Protein AF-0000000077140289 (afdb_homodimer)

Nearest PDB structures (foldseek):
  6hxv-assembly1_B  TM=3.342E-01  e=2.889E+00  Danio rerio
  1b7e-assembly1_A-2  TM=3.407E-01  e=5.885E+00  Escherichia coli
  1b7e-assembly1_A-2  TM=3.305E-01  e=5.982E+00  Escherichia coli
  6xux-assembly1_A  TM=2.323E-01  e=5.080E+00  Escherichia coli K-12

Foldseek 3Di:
DVVVVVVVVVVVVVVVDDVVVPPPPPPLPPPDALVVQDDDFDWDWDWDDDPPGTQIWIWGDDPFWIKTDSPPPAFIWIWTWAAPDSFKIKTATQDGRHPVCPVVDDHRDIWMKGWRDDDDPDTDIDTDCPDDDDDDDDDDDDDDPDPPD/DVVVVVVVVVVVVVVVPDPPPPPPPPPLPPPDALVVQDDDFDWDWDWDDDPPGTQIWIWGDDPFWIKTHSPPPQFIWIWTWAAPDSFKIKTATQDGRHPVCVVVDDHRDIWMKGWRDDDDPDTDIDTDCPDDDDDDDDDDDDDDPPPPD

Structure (mmCIF, N/CA/C/O backbone):
data_AF-0000000077140289-model_v1
#
loop_
_entity.id
_entity.type
_entity.pdbx_description
1 polymer 'Uncharacterized protein'
#
loop_
_atom_site.group_PDB
_atom_site.id
_atom_site.type_symbol
_atom_site.label_atom_id
_atom_site.label_alt_id
_atom_site.label_comp_id
_atom_site.label_asym_id
_atom_site.label_entity_id
_atom_site.label_seq_id
_atom_site.pdbx_PDB_ins_code
_atom_site.Cartn_x
_atom_site.Cartn_y
_atom_site.Cartn_z
_atom_site.occupancy
_atom_site.B_iso_or_equiv
_atom_site.auth_seq_id
_atom_site.auth_comp_id
_atom_site.auth_asym_id
_atom_site.auth_atom_id
_atom_site.pdbx_PDB_model_num
ATOM 1 N N . MET A 1 1 ? -11.828 20.25 -72.875 1 37.12 1 MET A N 1
ATOM 2 C CA . MET A 1 1 ? -11.164 19.062 -72.375 1 37.12 1 MET A CA 1
ATOM 3 C C . MET A 1 1 ? -10.156 19.438 -71.25 1 37.12 1 MET A C 1
ATOM 5 O O . MET A 1 1 ? -9.734 18.578 -70.5 1 37.12 1 MET A O 1
ATOM 9 N N . MET A 1 2 ? -9.617 20.797 -71.375 1 46.53 2 MET A N 1
ATOM 10 C CA . MET A 1 2 ? -8.562 21.219 -70.438 1 46.53 2 MET A CA 1
ATOM 11 C C . MET A 1 2 ? -9.141 21.531 -69.062 1 46.53 2 MET A C 1
ATOM 13 O O . MET A 1 2 ? -8.43 21.453 -68.062 1 46.53 2 MET A O 1
ATOM 17 N N . VAL A 1 3 ? -10.375 22.125 -69.062 1 49.09 3 VAL A N 1
ATOM 18 C CA . VAL A 1 3 ? -10.977 22.531 -67.812 1 49.09 3 VAL A CA 1
ATOM 19 C C . VAL A 1 3 ? -11.289 21.297 -67 1 49.09 3 VAL A C 1
ATOM 21 O O . VAL A 1 3 ? -11.242 21.359 -65.75 1 49.09 3 VAL A O 1
ATOM 24 N N . ILE A 1 4 ? -11.625 20.141 -67.562 1 49.12 4 ILE A N 1
ATOM 25 C CA . ILE A 1 4 ? -12 18.938 -66.875 1 49.12 4 ILE A CA 1
ATOM 26 C C . ILE A 1 4 ? -10.758 18.312 -66.188 1 49.12 4 ILE A C 1
ATOM 28 O O . ILE A 1 4 ? -10.852 17.688 -65.188 1 49.12 4 ILE A O 1
ATOM 32 N N . LYS A 1 5 ? -9.469 18.5 -66.75 1 45.28 5 LYS A N 1
ATOM 33 C CA . LYS A 1 5 ? -8.297 17.875 -66.188 1 45.28 5 LYS A CA 1
ATOM 34 C C . LYS A 1 5 ? -7.914 18.547 -64.875 1 45.28 5 LYS A C 1
ATOM 36 O O . LYS A 1 5 ? -7.301 17.938 -64 1 45.28 5 LYS A O 1
ATOM 41 N N . LYS A 1 6 ? -8.141 19.922 -64.812 1 45.62 6 LYS A N 1
ATOM 42 C CA . LYS A 1 6 ? -7.738 20.547 -63.531 1 45.62 6 LYS A CA 1
ATOM 43 C C . LYS A 1 6 ? -8.664 20.141 -62.406 1 45.62 6 LYS A C 1
ATOM 45 O O . LYS A 1 6 ? -8.297 20.266 -61.219 1 45.62 6 LYS A O 1
ATOM 50 N N . PHE A 1 7 ? -9.977 19.875 -62.812 1 44.97 7 PHE A N 1
ATOM 51 C CA . PHE A 1 7 ? -10.852 19.516 -61.688 1 44.97 7 PHE A CA 1
ATOM 52 C C . PHE A 1 7 ? -10.531 18.109 -61.188 1 44.97 7 PHE A C 1
ATOM 54 O O . PHE A 1 7 ? -10.727 17.797 -60.031 1 44.97 7 PHE A O 1
ATOM 61 N N . LEU A 1 8 ? -9.852 17.25 -62.094 1 44 8 LEU A N 1
ATOM 62 C CA . LEU A 1 8 ? -9.508 15.906 -61.625 1 44 8 LEU A CA 1
ATOM 63 C C . LEU A 1 8 ? -8.352 15.953 -60.625 1 44 8 LEU A C 1
ATOM 65 O O . LEU A 1 8 ? -8.305 15.164 -59.688 1 44 8 LEU A O 1
ATOM 69 N N . ILE A 1 9 ? -7.414 16.938 -60.844 1 44.03 9 ILE A N 1
ATOM 70 C CA . ILE A 1 9 ? -6.27 16.891 -59.969 1 44.03 9 ILE A CA 1
ATOM 71 C C . ILE A 1 9 ? -6.688 17.375 -58.562 1 44.03 9 ILE A C 1
ATOM 73 O O . ILE A 1 9 ? -6.199 16.875 -57.562 1 44.03 9 ILE A O 1
ATOM 77 N N . LEU A 1 10 ? -7.672 18.375 -58.5 1 43.56 10 LEU A N 1
ATOM 78 C CA . LEU A 1 10 ? -8.016 18.844 -57.188 1 43.56 10 LEU A CA 1
ATOM 79 C C . LEU A 1 10 ? -8.758 17.766 -56.375 1 43.56 10 LEU A C 1
ATOM 81 O O . LEU A 1 10 ? -8.539 17.625 -55.188 1 43.56 10 LEU A O 1
ATOM 85 N N . CYS A 1 11 ? -9.602 16.984 -57.062 1 42 11 CYS A N 1
ATOM 86 C CA . CYS A 1 11 ? -10.312 15.969 -56.312 1 42 11 CYS A CA 1
ATOM 87 C C . CYS A 1 11 ? -9.352 14.867 -55.844 1 42 11 CYS A C 1
ATOM 89 O O . CYS A 1 11 ? -9.641 14.133 -54.906 1 42 11 CYS A O 1
ATOM 91 N N . LEU A 1 12 ? -8.297 14.695 -56.656 1 41.94 12 LEU A N 1
ATOM 92 C CA . LEU A 1 12 ? -7.426 13.609 -56.219 1 41.94 12 LEU A CA 1
ATOM 93 C C . LEU A 1 12 ? -6.711 13.984 -54.906 1 41.94 12 LEU A C 1
ATOM 95 O O . LEU A 1 12 ? -6.316 13.109 -54.156 1 41.94 12 LEU A O 1
ATOM 99 N N . ILE A 1 13 ? -6.359 15.312 -54.781 1 38.59 13 ILE A N 1
ATOM 100 C CA . ILE A 1 13 ? -5.598 15.594 -53.562 1 38.59 13 ILE A CA 1
ATOM 101 C C . ILE A 1 13 ? -6.484 15.383 -52.344 1 38.59 13 ILE A C 1
ATOM 103 O O . ILE A 1 13 ? -5.988 15.047 -51.25 1 38.59 13 ILE A O 1
ATOM 107 N N . LEU A 1 14 ? -7.781 15.758 -52.469 1 36.94 14 LEU A N 1
ATOM 108 C CA . LEU A 1 14 ? -8.523 15.656 -51.219 1 36.94 14 LEU A CA 1
ATOM 109 C C . LEU A 1 14 ? -8.617 14.211 -50.75 1 36.94 14 LEU A C 1
ATOM 111 O O . LEU A 1 14 ? -8.969 13.945 -49.594 1 36.94 14 LEU A O 1
ATOM 115 N N . ALA A 1 15 ? -8.703 13.297 -51.719 1 35.12 15 ALA A N 1
ATOM 116 C CA . ALA A 1 15 ? -8.93 11.938 -51.219 1 35.12 15 ALA A CA 1
ATOM 117 C C . ALA A 1 15 ? -7.723 11.43 -50.438 1 35.12 15 ALA A C 1
ATOM 119 O O . ALA A 1 15 ? -7.812 10.414 -49.75 1 35.12 15 ALA A O 1
ATOM 120 N N . PHE A 1 16 ? -6.559 11.953 -50.812 1 37.5 16 PHE A N 1
ATOM 121 C CA . PHE A 1 16 ? -5.547 11.18 -50.094 1 37.5 16 PHE A CA 1
ATOM 122 C C . PHE A 1 16 ? -5.535 11.523 -48.625 1 37.5 16 PHE A C 1
ATOM 124 O O . PHE A 1 16 ? -4.645 11.102 -47.875 1 37.5 16 PHE A O 1
ATOM 131 N N . GLY A 1 17 ? -6.293 12.68 -48.312 1 26.7 17 GLY A N 1
ATOM 132 C CA . GLY A 1 17 ? -5.902 13.047 -46.969 1 26.7 17 GLY A CA 1
ATOM 133 C C . GLY A 1 17 ? -5.91 11.875 -46 1 26.7 17 GLY A C 1
ATOM 134 O O . GLY A 1 17 ? -4.855 11.367 -45.625 1 26.7 17 GLY A O 1
ATOM 135 N N . ILE A 1 18 ? -6.57 12.141 -44.75 1 27.45 18 ILE A N 1
ATOM 136 C CA . ILE A 1 18 ? -6.285 11.875 -43.344 1 27.45 18 ILE A CA 1
ATOM 137 C C . ILE A 1 18 ? -6.668 10.43 -43 1 27.45 18 ILE A C 1
ATOM 139 O O . ILE A 1 18 ? -7.84 10.133 -42.781 1 27.45 18 ILE A O 1
ATOM 143 N N . ALA A 1 19 ? -6.52 9.508 -43.844 1 26.97 19 ALA A N 1
ATOM 144 C CA . ALA A 1 19 ? -6.711 8.227 -43.156 1 26.97 19 ALA A CA 1
ATOM 145 C C . ALA A 1 19 ? -5.781 8.109 -41.969 1 26.97 19 ALA A C 1
ATOM 147 O O . ALA A 1 19 ? -4.617 7.715 -42.094 1 26.97 19 ALA A O 1
ATOM 148 N N . PHE A 1 20 ? -5.395 9.227 -41.281 1 28.31 20 PHE A N 1
ATOM 149 C CA . PHE A 1 20 ? -4.77 8.82 -40.031 1 28.31 20 PHE A CA 1
ATOM 150 C C . PHE A 1 20 ? -5.594 7.738 -39.344 1 28.31 20 PHE A C 1
ATOM 152 O O . PHE A 1 20 ? -6.766 7.953 -39 1 28.31 20 PHE A O 1
ATOM 159 N N . GLU A 1 21 ? -5.387 6.484 -39.719 1 24.75 21 GLU A N 1
ATOM 160 C CA . GLU A 1 21 ? -5.797 5.355 -38.875 1 24.75 21 GLU A CA 1
ATOM 161 C C . GLU A 1 21 ? -5.594 5.664 -37.406 1 24.75 21 GLU A C 1
ATOM 163 O O . GLU A 1 21 ? -4.484 5.984 -36.969 1 24.75 21 GLU A O 1
ATOM 168 N N . ILE A 1 22 ? -6.539 6.324 -36.781 1 25.73 22 ILE A N 1
ATOM 169 C CA . ILE A 1 22 ? -6.672 6.191 -35.344 1 25.73 22 ILE A CA 1
ATOM 170 C C . ILE A 1 22 ? -6.301 4.773 -34.906 1 25.73 22 ILE A C 1
ATOM 172 O O . ILE A 1 22 ? -6.965 3.809 -35.312 1 25.73 22 ILE A O 1
ATOM 176 N N . HIS A 1 23 ? -4.977 4.461 -34.969 1 24.52 23 HIS A N 1
ATOM 177 C CA . HIS A 1 23 ? -4.625 3.287 -34.188 1 24.52 23 HIS A CA 1
ATOM 178 C C . HIS A 1 23 ? -5.527 3.15 -32.938 1 24.52 23 HIS A C 1
ATOM 180 O O . HIS A 1 23 ? -5.809 4.137 -32.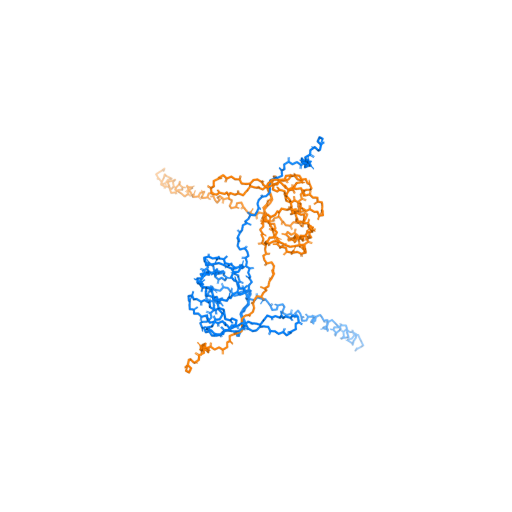281 1 24.52 23 HIS A O 1
ATOM 186 N N . SER A 1 24 ? -6.406 2.18 -32.969 1 22.97 24 SER A N 1
ATOM 187 C CA . SER A 1 24 ? -7.258 1.649 -31.891 1 22.97 24 SER A CA 1
ATOM 188 C C . SER A 1 24 ? -6.555 1.715 -30.547 1 22.97 24 SER A C 1
ATOM 190 O O . SER A 1 24 ? -5.461 1.169 -30.375 1 22.97 24 SER A O 1
ATOM 192 N N . ALA A 1 25 ? -6.504 2.824 -29.844 1 25.22 25 ALA A N 1
ATOM 193 C CA . ALA A 1 25 ? -6.395 2.68 -28.391 1 25.22 25 ALA A CA 1
ATOM 194 C C . ALA A 1 25 ? -7.051 1.387 -27.922 1 25.22 25 ALA A C 1
ATOM 196 O O . ALA A 1 25 ? -8.281 1.267 -27.938 1 25.22 25 ALA A O 1
ATOM 197 N N . ARG A 1 26 ? -6.535 0.26 -28.297 1 27.69 26 ARG A N 1
ATOM 198 C CA . ARG A 1 26 ? -6.988 -0.933 -27.594 1 27.69 26 ARG A CA 1
ATOM 199 C C . ARG A 1 26 ? -7.41 -0.599 -26.156 1 27.69 26 ARG A C 1
ATOM 201 O O . ARG A 1 26 ? -6.609 -0.087 -25.375 1 27.69 26 ARG A O 1
ATOM 208 N N . LEU A 1 27 ? -8.617 -0.225 -25.922 1 27.45 27 LEU A N 1
ATOM 209 C CA . LEU A 1 27 ? -9.359 -0.169 -24.672 1 27.45 27 LEU A CA 1
ATOM 210 C C . LEU A 1 27 ? -8.875 -1.242 -23.703 1 27.45 27 LEU A C 1
ATOM 212 O O . LEU A 1 27 ? -8.852 -2.428 -24.031 1 27.45 27 LEU A O 1
ATOM 216 N N . PHE A 1 28 ? -7.883 -0.91 -22.984 1 29.86 28 PHE A N 1
ATOM 217 C CA . PHE A 1 28 ? -7.73 -1.765 -21.812 1 29.86 28 PHE A CA 1
ATOM 218 C C . PHE A 1 28 ? -9.086 -2.283 -21.328 1 29.86 28 PHE A C 1
ATOM 220 O O . PHE A 1 28 ? -9.938 -1.504 -20.922 1 29.86 28 PHE A O 1
ATOM 227 N N . THR A 1 29 ? -9.664 -3.127 -22.078 1 31.42 29 THR A N 1
ATOM 228 C CA . THR A 1 29 ? -10.844 -3.812 -21.562 1 31.42 29 THR A CA 1
ATOM 229 C C . THR A 1 29 ? -10.695 -4.137 -20.078 1 31.42 29 THR A C 1
ATOM 231 O O . THR A 1 29 ? -9.836 -4.934 -19.703 1 31.42 29 THR A O 1
ATOM 234 N N . PHE A 1 30 ? -10.852 -3.195 -19.266 1 38.84 30 PHE A N 1
ATOM 235 C CA . PHE A 1 30 ? -11.031 -3.602 -17.875 1 38.84 30 PHE A CA 1
ATOM 236 C C . PHE A 1 30 ? -12.023 -4.758 -17.781 1 38.84 30 PHE A C 1
ATOM 238 O O . PHE A 1 30 ? -13.102 -4.707 -18.359 1 38.84 30 PHE A O 1
ATOM 245 N N . PRO A 1 31 ? -11.555 -5.961 -17.578 1 41.72 31 PRO A N 1
ATOM 246 C CA . PRO A 1 31 ? -12.523 -7.055 -17.469 1 41.72 31 PRO A CA 1
ATOM 247 C C . PRO A 1 31 ? -13.773 -6.66 -16.688 1 41.72 31 PRO A C 1
ATOM 249 O O . PRO A 1 31 ? -13.672 -5.984 -15.656 1 41.72 31 PRO A O 1
ATOM 252 N N . SER A 1 32 ? -14.828 -6.457 -17.266 1 42.47 32 SER A N 1
ATOM 253 C CA . SER A 1 32 ? -16.156 -6.117 -16.75 1 42.47 32 SER A CA 1
ATOM 254 C C . SER A 1 32 ? -16.578 -7.074 -15.641 1 42.47 32 SER A C 1
ATOM 256 O O . SER A 1 32 ? -17.172 -6.656 -14.648 1 42.47 32 SER A O 1
ATOM 258 N N . THR A 1 33 ? -16.875 -8.461 -15.961 1 48.44 33 THR A N 1
ATOM 259 C CA . THR A 1 33 ? -17.594 -9.289 -15.008 1 48.44 33 THR A CA 1
ATOM 260 C C . THR A 1 33 ? -16.656 -9.898 -13.977 1 48.44 33 THR A C 1
ATOM 262 O O . THR A 1 33 ? -15.492 -10.18 -14.289 1 48.44 33 THR A O 1
ATOM 265 N N . THR A 1 34 ? -17 -9.93 -12.641 1 54.5 34 THR A N 1
ATOM 266 C CA . THR A 1 34 ? -16.297 -10.445 -11.461 1 54.5 34 THR A CA 1
ATOM 267 C C . THR A 1 34 ? -15.547 -11.727 -11.805 1 54.5 34 THR A C 1
ATOM 269 O O . THR A 1 34 ? -14.422 -11.938 -11.328 1 54.5 34 THR A O 1
ATOM 272 N N . SER A 1 35 ? -16.125 -12.602 -12.688 1 59.94 35 SER A N 1
ATOM 273 C CA . SER A 1 35 ? -15.555 -13.93 -12.922 1 59.94 35 SER A CA 1
ATOM 274 C C . SER A 1 35 ? -14.344 -13.859 -13.844 1 59.94 35 SER A C 1
ATOM 276 O O . SER A 1 35 ? -13.445 -14.688 -13.766 1 59.94 35 SER A O 1
ATOM 278 N N . GLU A 1 36 ? -14.273 -12.68 -14.539 1 77.94 36 GLU A N 1
ATOM 279 C CA . GLU A 1 36 ? -13.227 -12.609 -15.547 1 77.94 36 GLU A CA 1
ATOM 280 C C . GLU A 1 36 ? -11.906 -12.148 -14.938 1 77.94 36 GLU A C 1
ATOM 282 O O . GLU A 1 36 ? -10.844 -12.336 -15.531 1 77.94 36 GLU A O 1
ATOM 287 N N . CYS A 1 37 ? -12.008 -11.891 -13.68 1 86 37 CYS A N 1
ATOM 288 C CA . CYS A 1 37 ? -10.797 -11.352 -13.078 1 86 37 CYS A CA 1
ATOM 289 C C . CYS A 1 37 ? -10.172 -12.352 -12.109 1 86 37 CYS A C 1
ATOM 291 O O . CYS A 1 37 ? -9.094 -12.109 -11.57 1 86 37 CYS A O 1
ATOM 293 N N . ARG A 1 38 ? -10.82 -13.484 -11.977 1 87.5 38 ARG A N 1
ATOM 294 C CA . ARG A 1 38 ? -10.344 -14.398 -10.945 1 87.5 38 ARG A CA 1
ATOM 295 C C . ARG A 1 38 ? -9.211 -15.273 -11.461 1 87.5 38 ARG A C 1
ATOM 297 O O . ARG A 1 38 ? -9.156 -15.586 -12.656 1 87.5 38 ARG A O 1
ATOM 304 N N . PHE A 1 39 ? -8.453 -15.609 -10.547 1 90.88 39 PHE A N 1
ATOM 305 C CA . PHE A 1 39 ? -7.371 -16.531 -10.891 1 90.88 39 PHE A CA 1
ATOM 306 C C . PHE A 1 39 ? -7.93 -17.906 -11.258 1 90.88 39 PHE A C 1
ATOM 308 O O . PHE A 1 39 ? -8.875 -18.391 -10.625 1 90.88 39 PHE A O 1
ATOM 315 N N . LYS A 1 40 ? -7.34 -18.516 -12.227 1 92.12 40 LYS A N 1
ATOM 316 C CA . LYS A 1 40 ? -7.527 -19.953 -12.422 1 92.12 40 LYS A CA 1
ATOM 317 C C . LYS A 1 40 ? -6.703 -20.75 -11.422 1 92.12 40 LYS A C 1
ATOM 319 O O . LYS A 1 40 ? -5.535 -20.438 -11.18 1 92.12 40 LYS A O 1
ATOM 324 N N . PRO A 1 41 ? -7.422 -21.766 -10.828 1 96 41 PRO A N 1
ATOM 325 C CA . PRO A 1 41 ? -6.59 -22.609 -9.969 1 96 41 PRO A CA 1
ATOM 326 C C . PRO A 1 41 ? -5.434 -23.266 -10.727 1 96 41 PRO A C 1
ATOM 328 O O . PRO A 1 41 ? -5.602 -23.672 -11.875 1 96 41 PRO A O 1
ATOM 331 N N . GLY A 1 42 ? -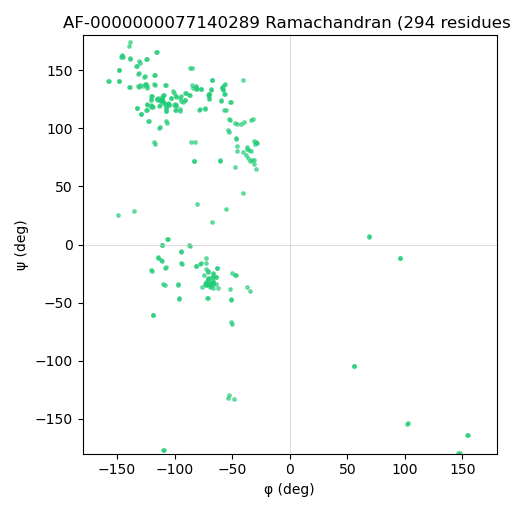4.258 -23.219 -10.125 1 97.12 42 GLY A N 1
ATOM 332 C CA . GLY A 1 42 ? -3.109 -23.859 -10.758 1 97.12 42 GLY A CA 1
ATOM 333 C C . GLY A 1 42 ? -1.785 -23.25 -10.32 1 97.12 42 GLY A C 1
ATOM 334 O O . GLY A 1 42 ? -1.677 -22.703 -9.219 1 97.12 42 GLY A O 1
ATOM 335 N N . TYR A 1 43 ? -0.789 -23.594 -11.148 1 98 43 TYR A N 1
ATOM 336 C CA . TYR A 1 43 ? 0.6 -23.188 -10.938 1 98 43 TYR A CA 1
ATOM 337 C C . TYR A 1 43 ? 0.928 -21.922 -11.711 1 98 43 TYR A C 1
ATOM 339 O O . TYR A 1 43 ? 0.619 -21.812 -12.898 1 98 43 TYR A O 1
ATOM 347 N N . TYR A 1 44 ? 1.469 -20.922 -11.016 1 97.31 44 TYR A N 1
ATOM 348 C CA . TYR A 1 44 ? 1.928 -19.672 -11.602 1 97.31 44 TYR A CA 1
ATOM 349 C C . TYR A 1 44 ? 3.385 -19.406 -11.242 1 97.31 44 TYR A C 1
ATOM 351 O O . TYR A 1 44 ? 3.904 -19.969 -10.273 1 97.31 44 TYR A O 1
ATOM 359 N N . ILE A 1 45 ? 4.004 -18.562 -12.031 1 96.12 45 ILE A N 1
ATOM 360 C CA . ILE A 1 45 ? 5.332 -18.062 -11.688 1 96.12 45 ILE A CA 1
ATOM 361 C C . ILE A 1 45 ? 5.32 -16.531 -11.68 1 96.12 45 ILE A C 1
ATOM 363 O O . ILE A 1 45 ? 4.703 -15.906 -12.539 1 96.12 45 ILE A O 1
ATOM 367 N N . GLU A 1 46 ? 5.965 -15.961 -10.711 1 93.38 46 GLU A N 1
ATOM 368 C CA . GLU A 1 46 ? 6.289 -14.539 -10.633 1 93.38 46 GLU A CA 1
ATOM 369 C C . GLU A 1 46 ? 7.789 -14.305 -10.805 1 93.38 46 GLU A C 1
ATOM 371 O O . GLU A 1 46 ? 8.602 -14.922 -10.117 1 93.38 46 GLU A O 1
ATOM 376 N N . SER A 1 47 ? 8.039 -13.445 -11.68 1 86.5 47 SER A N 1
ATOM 377 C CA . SER A 1 47 ? 9.438 -13.07 -11.859 1 86.5 47 SER A CA 1
ATOM 378 C C . SER A 1 47 ? 9.719 -11.695 -11.258 1 86.5 47 SER A C 1
ATOM 380 O O . SER A 1 47 ? 9.109 -10.703 -11.656 1 86.5 47 SER A O 1
ATOM 382 N N . ILE A 1 48 ? 10.609 -11.648 -10.328 1 78.69 48 ILE A N 1
ATOM 383 C CA . ILE A 1 48 ? 11 -10.406 -9.68 1 78.69 48 ILE A CA 1
ATOM 384 C C . ILE A 1 48 ? 12.398 -10 -10.141 1 78.69 48 ILE A C 1
ATOM 386 O O . ILE A 1 48 ? 13.367 -10.734 -9.922 1 78.69 48 ILE A O 1
ATOM 390 N N . PRO A 1 49 ? 12.414 -8.914 -10.742 1 74.56 49 PRO A N 1
ATOM 391 C CA . PRO A 1 49 ? 13.742 -8.477 -11.18 1 74.56 49 PRO A CA 1
ATOM 392 C C . PRO A 1 49 ? 14.656 -8.109 -10.016 1 74.56 49 PRO A C 1
ATOM 394 O O . PRO A 1 49 ? 14.211 -7.48 -9.047 1 74.56 49 PRO A O 1
ATOM 397 N N . LEU A 1 50 ? 15.852 -8.57 -10.031 1 64.75 50 LEU A N 1
ATOM 398 C CA . LEU A 1 50 ? 16.906 -8.219 -9.078 1 64.75 50 LEU A CA 1
ATOM 399 C C . LEU A 1 50 ? 18.047 -7.516 -9.789 1 64.75 50 LEU A C 1
ATOM 401 O O . LEU A 1 50 ? 18.094 -7.449 -11.016 1 64.75 50 LEU A O 1
ATOM 405 N N . GLU A 1 51 ? 18.906 -6.891 -8.992 1 69.88 51 GLU A N 1
ATOM 406 C CA . GLU A 1 51 ? 20.078 -6.227 -9.562 1 69.88 51 GLU A CA 1
ATOM 407 C C . GLU A 1 51 ? 20.844 -7.16 -10.5 1 69.88 51 GLU A C 1
ATOM 409 O O . GLU A 1 51 ? 21.234 -6.762 -11.594 1 69.88 51 GLU A O 1
ATOM 414 N N . SER A 1 52 ? 21.016 -8.312 -9.93 1 79.25 52 SER A N 1
ATOM 415 C CA . SER A 1 52 ? 21.703 -9.32 -10.734 1 79.25 52 SER A CA 1
ATOM 416 C C . SER A 1 52 ? 20.797 -10.516 -11.016 1 79.25 52 SER A C 1
ATOM 418 O O . SER A 1 52 ? 20.734 -11.445 -10.211 1 79.25 52 SER A O 1
ATOM 420 N N . GLY A 1 53 ? 19.984 -10.461 -12.062 1 81.62 53 GLY A N 1
ATOM 421 C CA . GLY A 1 53 ? 19.156 -11.586 -12.445 1 81.62 53 GLY A CA 1
ATOM 422 C C . GLY A 1 53 ? 17.703 -11.422 -12.047 1 81.62 53 GLY A C 1
ATOM 423 O O . GLY A 1 53 ? 17.172 -10.305 -12.062 1 81.62 53 GLY A O 1
ATOM 424 N N . GLU A 1 54 ? 17.109 -12.664 -11.875 1 80.81 54 GLU A N 1
ATOM 425 C CA . GLU A 1 54 ? 15.688 -12.664 -11.531 1 80.81 54 GLU A CA 1
ATOM 426 C C . GLU A 1 54 ? 15.367 -13.719 -10.477 1 80.81 54 GLU A C 1
ATOM 428 O O . GLU A 1 54 ? 16.016 -14.773 -10.43 1 80.81 54 GLU A O 1
ATOM 433 N N . LEU A 1 55 ? 14.602 -13.297 -9.555 1 81.69 55 LEU A N 1
ATOM 434 C CA . LEU A 1 55 ? 14.039 -14.234 -8.586 1 81.69 55 LEU A CA 1
ATOM 435 C C . LEU A 1 55 ? 12.688 -14.766 -9.055 1 81.69 55 LEU A C 1
ATOM 437 O O 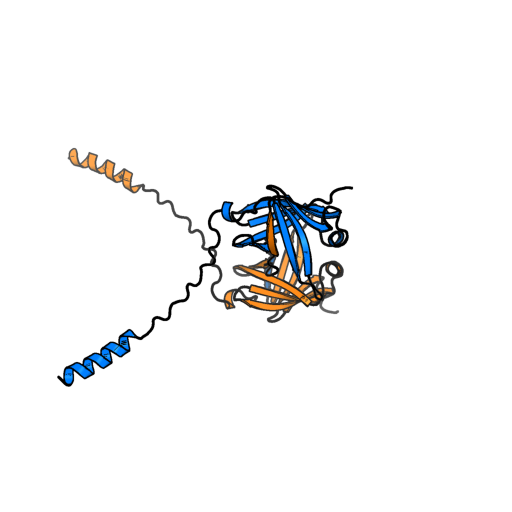. LEU A 1 55 ? 11.812 -13.984 -9.43 1 81.69 55 LEU A O 1
ATOM 441 N N . THR A 1 56 ? 12.656 -16.141 -9.102 1 89.44 56 THR A N 1
ATOM 442 C CA . THR A 1 56 ? 11.391 -16.766 -9.484 1 89.44 56 THR A CA 1
ATOM 443 C C . THR A 1 56 ? 10.633 -17.25 -8.258 1 89.44 56 THR A C 1
ATOM 445 O O . THR A 1 56 ? 11.156 -18.016 -7.453 1 89.44 56 THR A O 1
ATOM 448 N N . ILE A 1 57 ? 9.469 -16.75 -8.078 1 93.38 57 ILE A N 1
ATOM 449 C CA . ILE A 1 57 ? 8.547 -17.219 -7.055 1 93.38 57 ILE A CA 1
ATOM 450 C C . ILE A 1 57 ? 7.531 -18.172 -7.676 1 93.38 57 ILE A C 1
ATOM 452 O O . ILE A 1 57 ? 6.914 -17.859 -8.695 1 93.38 57 ILE A O 1
ATOM 456 N N . HIS A 1 58 ? 7.383 -19.359 -7.113 1 95 58 HIS A N 1
ATOM 457 C CA . HIS A 1 58 ? 6.379 -20.344 -7.531 1 95 58 HIS A CA 1
ATOM 458 C C . HIS A 1 58 ? 5.082 -20.156 -6.75 1 95 58 HIS A C 1
ATOM 460 O O . HIS A 1 58 ? 5.094 -20.125 -5.52 1 95 58 HIS A O 1
ATOM 466 N N . VAL A 1 59 ? 4 -20.094 -7.461 1 96.81 59 VAL A N 1
ATOM 467 C CA . VAL A 1 59 ? 2.746 -19.766 -6.789 1 96.81 59 VAL A CA 1
ATOM 468 C C . VAL A 1 59 ? 1.72 -20.875 -7.07 1 96.81 59 VAL A C 1
ATOM 470 O O . VAL A 1 59 ? 1.454 -21.203 -8.227 1 96.81 59 VAL A O 1
ATOM 473 N N . ASP A 1 60 ? 1.255 -21.484 -6.027 1 97.81 60 ASP A N 1
ATOM 474 C CA . ASP A 1 60 ? 0.129 -22.406 -6.09 1 97.81 60 ASP A CA 1
ATOM 475 C C . ASP A 1 60 ? -1.184 -21.703 -5.758 1 97.81 60 ASP A C 1
ATOM 477 O O . ASP A 1 60 ? -1.357 -21.203 -4.645 1 97.81 60 ASP A O 1
ATOM 481 N N . ILE A 1 61 ? -2.076 -21.641 -6.688 1 97.56 61 ILE A N 1
ATOM 482 C CA . ILE A 1 61 ? -3.354 -20.969 -6.449 1 97.56 61 ILE A CA 1
ATOM 483 C C . ILE A 1 61 ? -4.484 -22 -6.523 1 97.56 61 ILE A C 1
ATOM 485 O O . ILE A 1 61 ? -4.602 -22.734 -7.504 1 97.56 61 ILE A O 1
ATOM 489 N N . THR A 1 62 ? -5.215 -22.016 -5.484 1 96.31 62 THR A N 1
ATOM 490 C CA . THR A 1 62 ? -6.508 -22.703 -5.461 1 96.31 62 THR A CA 1
ATOM 491 C C . THR A 1 62 ? -7.648 -21.688 -5.402 1 96.31 62 THR A C 1
ATOM 493 O O . THR A 1 62 ? -7.422 -20.484 -5.5 1 96.31 62 THR A O 1
ATOM 496 N N . ASN A 1 63 ? -8.898 -22.25 -5.301 1 91.94 63 ASN A N 1
ATOM 497 C CA . ASN A 1 63 ? -10.047 -21.344 -5.207 1 91.94 63 ASN A CA 1
ATOM 498 C C . ASN A 1 63 ? -9.992 -20.5 -3.939 1 91.94 63 ASN A C 1
ATOM 500 O O . ASN A 1 63 ? -10.539 -19.406 -3.902 1 91.94 63 ASN A O 1
ATOM 504 N N . GLU A 1 64 ? -9.211 -21 -2.965 1 95.56 64 GLU A N 1
ATOM 505 C CA . GLU A 1 64 ? -9.289 -20.344 -1.661 1 95.56 64 GLU A CA 1
ATOM 506 C C . GLU A 1 64 ? -7.934 -19.781 -1.241 1 95.56 64 GLU A C 1
ATOM 508 O O . GLU A 1 64 ? -7.855 -18.891 -0.407 1 95.56 64 GLU A O 1
ATOM 513 N N . PHE A 1 65 ? -6.895 -20.359 -1.826 1 97.12 65 PHE A N 1
ATOM 514 C CA . PHE A 1 65 ? -5.582 -20.016 -1.279 1 97.12 65 PHE A CA 1
ATOM 515 C C . PHE A 1 65 ? -4.617 -19.625 -2.389 1 97.12 65 PHE A C 1
ATOM 517 O O . PHE A 1 65 ? -4.734 -20.109 -3.52 1 97.12 65 PHE A O 1
ATOM 524 N N . ALA A 1 66 ? -3.775 -18.781 -2.088 1 97.81 66 ALA A N 1
ATOM 525 C CA . ALA A 1 66 ? -2.559 -18.5 -2.846 1 97.81 66 ALA A CA 1
ATOM 526 C C . ALA A 1 66 ? -1.314 -18.734 -1.995 1 97.81 66 ALA A C 1
ATOM 528 O O . ALA A 1 66 ? -1.141 -18.109 -0.949 1 97.81 66 ALA A O 1
ATOM 529 N N . THR A 1 67 ? -0.467 -19.656 -2.395 1 96.81 67 THR A N 1
ATOM 530 C CA . THR A 1 67 ? 0.776 -19.938 -1.685 1 96.81 67 THR A CA 1
ATOM 531 C C . THR A 1 67 ? 1.983 -19.547 -2.537 1 96.81 67 THR A C 1
ATOM 533 O O . THR A 1 67 ? 2.148 -20.062 -3.65 1 96.81 67 THR A O 1
ATOM 536 N N . PHE A 1 68 ? 2.793 -18.641 -2.033 1 94.56 68 PHE A N 1
ATOM 537 C CA . PHE A 1 68 ? 3.982 -18.141 -2.713 1 94.56 68 PHE A CA 1
ATOM 538 C C . PHE A 1 68 ? 5.234 -18.828 -2.188 1 94.56 68 PHE A C 1
ATOM 540 O O . PHE A 1 68 ? 5.586 -18.672 -1.016 1 94.56 68 PHE A O 1
ATOM 547 N N . HIS A 1 69 ? 5.914 -19.578 -3.033 1 92.81 69 HIS A N 1
ATOM 548 C CA . HIS A 1 69 ? 7.102 -20.344 -2.672 1 92.81 69 HIS A CA 1
ATOM 549 C C . HIS A 1 69 ? 8.359 -19.719 -3.258 1 92.81 69 HIS A C 1
ATOM 551 O O . HIS A 1 69 ? 8.508 -19.625 -4.48 1 92.81 69 HIS A O 1
ATOM 557 N N . ARG A 1 70 ? 9.172 -19.266 -2.412 1 90.06 70 ARG A N 1
ATOM 558 C CA . ARG A 1 70 ? 10.523 -18.938 -2.869 1 90.06 70 ARG A CA 1
ATOM 559 C C . ARG A 1 70 ? 11.32 -20.188 -3.184 1 90.06 70 ARG A C 1
ATOM 561 O O . ARG A 1 70 ? 12.023 -20.25 -4.191 1 90.06 70 ARG A O 1
ATOM 568 N N . ILE A 1 71 ? 11.219 -21.172 -2.219 1 88.56 71 ILE A N 1
ATOM 569 C CA . ILE A 1 71 ? 11.648 -22.562 -2.424 1 88.56 71 ILE A CA 1
ATOM 570 C C . ILE A 1 71 ? 10.453 -23.5 -2.236 1 88.56 71 ILE A C 1
ATOM 572 O O . ILE A 1 71 ? 9.844 -23.531 -1.166 1 88.56 71 ILE A O 1
ATOM 576 N N . ILE A 1 72 ? 10.148 -24.234 -3.285 1 93.38 72 ILE A N 1
ATOM 577 C CA . ILE A 1 72 ? 8.945 -25.047 -3.332 1 93.38 72 ILE A CA 1
ATOM 578 C C . ILE A 1 72 ? 8.875 -25.938 -2.092 1 93.38 72 ILE A C 1
ATOM 580 O O . ILE A 1 72 ? 9.828 -26.656 -1.775 1 93.38 72 ILE A O 1
ATOM 584 N N . ASP A 1 73 ? 7.805 -25.828 -1.339 1 93.19 73 ASP A N 1
ATOM 5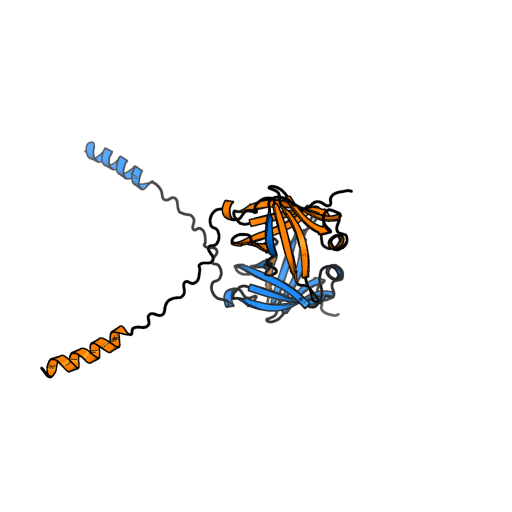85 C CA . ASP A 1 73 ? 7.395 -26.656 -0.205 1 93.19 73 ASP A CA 1
ATOM 586 C C . ASP A 1 73 ? 8.328 -26.453 0.987 1 93.19 73 ASP A C 1
ATOM 588 O O . ASP A 1 73 ? 8.242 -27.188 1.978 1 93.19 73 ASP A O 1
ATOM 592 N N . LYS A 1 74 ? 9.227 -25.562 0.932 1 89.69 74 LYS A N 1
ATOM 593 C CA . LYS A 1 74 ? 10.164 -25.328 2.027 1 89.69 74 LYS A CA 1
ATOM 594 C C . LYS A 1 74 ? 10.023 -23.906 2.576 1 89.69 74 LYS A C 1
ATOM 596 O O . LYS A 1 74 ? 9.805 -23.719 3.775 1 89.69 74 LYS A O 1
ATOM 601 N N . PHE A 1 75 ? 10.25 -22.891 1.747 1 89.12 75 PHE A N 1
ATOM 602 C CA . PHE A 1 75 ? 10.125 -21.5 2.127 1 89.12 75 PHE A CA 1
ATOM 603 C C . PHE A 1 75 ? 8.961 -20.844 1.396 1 89.12 75 PHE A C 1
ATOM 605 O O . PHE A 1 75 ? 9.078 -20.5 0.216 1 89.12 75 PHE A O 1
ATOM 612 N N . TYR A 1 76 ? 7.824 -20.703 2.102 1 92 76 TYR A N 1
ATOM 613 C CA . TYR A 1 76 ? 6.633 -20.188 1.435 1 92 76 TYR A CA 1
ATOM 614 C C . TYR A 1 76 ? 5.797 -19.344 2.387 1 92 76 TYR A C 1
ATOM 616 O O . TYR A 1 76 ? 6.051 -19.328 3.594 1 92 76 TYR A O 1
ATOM 624 N N . VAL A 1 77 ? 4.934 -18.578 1.841 1 93.38 77 VAL A N 1
ATOM 625 C CA . VAL A 1 77 ? 3.854 -17.875 2.527 1 93.38 77 VAL A CA 1
ATOM 626 C C . VAL A 1 77 ? 2.508 -18.312 1.953 1 93.38 77 VAL A C 1
ATOM 628 O O . VAL A 1 77 ? 2.293 -18.234 0.74 1 93.38 77 VAL A O 1
ATOM 631 N N . LYS A 1 78 ? 1.617 -18.797 2.855 1 96.19 78 LYS A N 1
ATOM 632 C CA . LYS A 1 78 ? 0.269 -19.188 2.459 1 96.19 78 LYS A CA 1
ATOM 633 C C . LYS A 1 78 ? -0.75 -18.109 2.822 1 96.19 78 LYS A C 1
ATOM 635 O O . LYS A 1 78 ? -0.785 -17.641 3.963 1 96.19 78 LYS A O 1
ATOM 640 N N . ASN A 1 79 ? -1.573 -17.781 1.87 1 96.31 79 ASN A N 1
ATOM 641 C CA . ASN A 1 79 ? -2.592 -16.75 2.064 1 96.31 79 ASN A CA 1
ATOM 642 C C . ASN A 1 79 ? -3.98 -17.266 1.695 1 96.31 79 ASN A C 1
ATOM 644 O O . ASN A 1 79 ? -4.129 -18.062 0.76 1 96.31 79 ASN A O 1
ATOM 648 N N . LYS A 1 80 ? -4.941 -16.828 2.41 1 97.25 80 LYS A N 1
ATOM 649 C CA . LYS A 1 80 ? -6.328 -16.938 1.959 1 97.25 80 LYS A CA 1
ATOM 650 C C . LYS A 1 80 ? -6.676 -15.836 0.965 1 97.25 80 LYS A C 1
ATOM 652 O O . LYS A 1 80 ? -6.316 -14.68 1.166 1 97.25 80 LYS A O 1
ATOM 657 N N . ILE A 1 81 ? -7.305 -16.219 -0.083 1 95.94 81 ILE A N 1
ATOM 658 C CA . ILE A 1 81 ? -7.801 -15.242 -1.052 1 95.94 81 ILE A CA 1
ATOM 659 C C . ILE A 1 81 ? -9.258 -14.891 -0.735 1 95.94 81 ILE A C 1
ATOM 661 O O . ILE A 1 81 ? -10.109 -15.781 -0.647 1 95.94 81 ILE A O 1
ATOM 665 N N . ASN A 1 82 ? -9.539 -13.625 -0.533 1 94.31 82 ASN A N 1
ATOM 666 C CA . ASN A 1 82 ? -10.898 -13.125 -0.344 1 94.31 82 ASN A CA 1
ATOM 667 C C . ASN A 1 82 ? -11.25 -12.055 -1.374 1 94.31 82 ASN A C 1
ATOM 669 O O . ASN A 1 82 ? -10.75 -10.93 -1.306 1 94.31 82 ASN A O 1
ATOM 673 N N . TRP A 1 83 ? -12.078 -12.422 -2.328 1 89.5 83 TRP A N 1
ATOM 674 C CA . TRP A 1 83 ? -12.555 -11.445 -3.305 1 89.5 83 TRP A CA 1
ATOM 675 C C . TRP A 1 83 ? -13.586 -10.508 -2.684 1 89.5 83 TRP A C 1
ATOM 677 O O . TRP A 1 83 ? -14.617 -10.961 -2.184 1 89.5 83 TRP A O 1
ATOM 687 N N . VAL A 1 84 ? -13.242 -9.289 -2.643 1 82.88 84 VAL A N 1
ATOM 688 C CA . VAL A 1 84 ? -14.086 -8.312 -1.962 1 82.88 84 VAL A CA 1
ATOM 689 C C . VAL A 1 84 ? -14.977 -7.598 -2.977 1 82.88 84 VAL A C 1
ATOM 691 O O . VAL A 1 84 ? -16.078 -7.168 -2.646 1 82.88 84 VAL A O 1
ATOM 694 N N . LYS A 1 85 ? -14.492 -7.371 -4.207 1 80.44 85 LYS A N 1
ATOM 695 C CA . LYS A 1 85 ? -15.211 -6.824 -5.352 1 80.44 85 LYS A CA 1
ATOM 696 C C . LYS A 1 85 ? -14.82 -7.543 -6.641 1 80.44 85 LYS A C 1
ATOM 698 O O . LYS A 1 85 ? -13.977 -8.445 -6.625 1 80.44 85 LYS A O 1
ATOM 703 N N . ASP A 1 86 ? -15.398 -7.402 -7.785 1 75.69 86 ASP A N 1
ATOM 704 C CA . ASP A 1 86 ? -15.211 -8.109 -9.047 1 75.69 86 ASP A CA 1
ATOM 705 C C . ASP A 1 86 ? -13.734 -8.172 -9.422 1 75.69 86 ASP A C 1
ATOM 707 O O . ASP A 1 86 ? -13.25 -9.219 -9.867 1 75.69 86 ASP A O 1
ATOM 711 N N . CYS A 1 87 ? -12.906 -7.375 -9.023 1 87.81 87 CYS A N 1
ATOM 712 C CA . CYS A 1 87 ? -11.5 -7.402 -9.398 1 87.81 87 CYS A CA 1
ATOM 713 C C . CYS A 1 87 ? -10.625 -6.855 -8.281 1 87.81 87 CYS A C 1
ATOM 715 O O . CYS A 1 87 ? -9.531 -6.34 -8.531 1 87.81 87 CYS A O 1
ATOM 717 N N . GLU A 1 88 ? -11.242 -7.012 -7.199 1 86.06 88 GLU A N 1
ATOM 718 C CA . GLU A 1 88 ? -10.492 -6.672 -5.996 1 86.06 88 GLU A CA 1
ATOM 719 C C . GLU A 1 88 ? -10.508 -7.82 -4.992 1 86.06 88 GLU A C 1
ATOM 721 O O . GLU A 1 88 ? -11.547 -8.461 -4.797 1 86.06 88 GLU A O 1
ATOM 726 N N . PHE A 1 89 ? -9.367 -8.016 -4.488 1 89.19 89 PHE A N 1
ATOM 727 C CA . PHE A 1 89 ? -9.273 -9.094 -3.504 1 89.19 89 PHE A CA 1
ATOM 728 C C . PHE A 1 89 ? -8.266 -8.734 -2.416 1 89.19 89 PHE A C 1
ATOM 730 O O . PHE A 1 89 ? -7.492 -7.789 -2.561 1 89.19 89 PHE A O 1
ATOM 737 N N . GLU A 1 90 ? -8.383 -9.406 -1.333 1 91 90 GLU A N 1
ATOM 738 C CA . GLU A 1 90 ? -7.379 -9.328 -0.279 1 91 90 GLU A CA 1
ATOM 739 C C . GLU A 1 90 ? -6.707 -10.68 -0.053 1 91 90 GLU A C 1
ATOM 741 O O . GLU A 1 90 ? -7.332 -11.727 -0.241 1 91 90 GLU A O 1
ATOM 746 N N . LEU A 1 91 ? -5.484 -10.633 0.268 1 92 91 LEU A N 1
ATOM 747 C CA . LEU A 1 91 ? -4.746 -11.789 0.767 1 92 91 LEU A CA 1
ATOM 748 C C . LEU A 1 91 ? -4.555 -11.703 2.277 1 92 91 LEU A C 1
ATOM 750 O O . LEU A 1 91 ? -4.082 -10.68 2.791 1 92 91 LEU A O 1
ATOM 754 N N . ILE A 1 92 ? -4.973 -12.75 2.922 1 89.88 92 ILE A N 1
ATOM 755 C CA . ILE A 1 92 ? -4.77 -12.852 4.363 1 89.88 92 ILE A CA 1
ATOM 756 C C . ILE A 1 92 ? -3.707 -13.906 4.66 1 89.88 92 ILE A C 1
ATOM 758 O O . ILE A 1 92 ? -3.885 -15.086 4.344 1 89.88 92 ILE A O 1
ATOM 762 N N . THR A 1 93 ? -2.631 -13.453 5.34 1 90.06 93 THR A N 1
ATOM 763 C CA . THR A 1 93 ? -1.53 -14.367 5.625 1 90.06 93 THR A CA 1
ATOM 764 C C . THR A 1 93 ? -1.94 -15.398 6.664 1 90.06 93 THR A C 1
ATOM 766 O O . THR A 1 93 ? -2.393 -15.047 7.758 1 90.06 93 THR A O 1
ATOM 769 N N . LEU A 1 94 ? -1.746 -16.688 6.305 1 94.44 94 LEU A N 1
ATOM 770 C CA . LEU A 1 94 ? -2.137 -17.766 7.195 1 94.44 94 LEU A CA 1
ATOM 771 C C . LEU A 1 94 ? -0.911 -18.469 7.77 1 94.44 94 LEU A C 1
ATOM 773 O O . LEU A 1 94 ? -0.961 -19.016 8.875 1 94.44 94 LEU A O 1
ATOM 777 N N . GLU A 1 95 ? 0.163 -18.562 6.969 1 93.94 95 GLU A N 1
ATOM 778 C CA . GLU A 1 95 ? 1.377 -19.297 7.32 1 93.94 95 GLU A CA 1
ATOM 779 C C . GLU A 1 95 ? 2.611 -18.641 6.699 1 93.94 95 GLU A C 1
ATOM 781 O O . GLU A 1 95 ? 2.566 -18.188 5.555 1 93.94 95 GLU A O 1
ATOM 786 N N . ILE A 1 96 ? 3.686 -18.594 7.43 1 89.44 96 ILE A N 1
ATOM 787 C CA . ILE A 1 96 ? 4.973 -18.109 6.941 1 89.44 96 ILE A CA 1
ATOM 788 C C . ILE A 1 96 ? 6.074 -19.094 7.328 1 89.44 96 ILE A C 1
ATOM 790 O O . ILE A 1 96 ? 6.297 -19.344 8.516 1 89.44 96 ILE A O 1
ATOM 794 N N . THR A 1 97 ? 6.727 -19.688 6.398 1 90.25 97 THR A N 1
ATOM 795 C CA . THR A 1 97 ? 7.852 -20.562 6.691 1 90.25 97 THR A CA 1
ATOM 796 C C . THR A 1 97 ? 9.156 -19.984 6.152 1 90.25 97 THR A C 1
ATOM 798 O O . THR A 1 97 ? 10.234 -20.5 6.426 1 90.25 97 THR A O 1
ATOM 801 N N . ASP A 1 98 ? 9.016 -18.922 5.316 1 84.12 98 ASP A N 1
ATOM 802 C CA . ASP A 1 98 ? 10.195 -18.266 4.758 1 84.12 98 ASP A CA 1
ATOM 803 C C . ASP A 1 98 ? 10.844 -17.344 5.777 1 84.12 98 ASP A C 1
ATOM 805 O O . ASP A 1 98 ? 10.266 -16.312 6.145 1 84.12 98 ASP A O 1
ATOM 809 N N . PRO A 1 99 ? 11.992 -17.562 6.176 1 79.38 99 PRO A N 1
ATOM 810 C CA . PRO A 1 99 ? 12.625 -16.75 7.215 1 79.38 99 PRO A CA 1
ATOM 811 C C . PRO A 1 99 ? 12.836 -15.297 6.785 1 79.38 99 PRO A C 1
ATOM 813 O O . PRO A 1 99 ? 12.875 -14.398 7.633 1 79.38 99 PRO A O 1
ATOM 816 N N . ILE A 1 100 ? 12.992 -15.023 5.488 1 73.62 100 ILE A N 1
ATOM 817 C CA . ILE A 1 100 ? 13.289 -13.672 5.035 1 73.62 100 ILE A CA 1
ATOM 818 C C . ILE A 1 100 ? 12.055 -12.789 5.203 1 73.62 100 ILE A C 1
ATOM 820 O O . ILE A 1 100 ? 12.164 -11.562 5.25 1 73.62 100 ILE A O 1
ATOM 824 N N . LEU A 1 101 ? 10.859 -13.414 5.234 1 74.12 101 LEU A N 1
ATOM 825 C CA . LEU A 1 101 ? 9.617 -12.656 5.32 1 74.12 101 LEU A CA 1
ATOM 826 C C . LEU A 1 101 ? 9.164 -12.516 6.77 1 74.12 101 LEU A C 1
ATOM 828 O O . LEU A 1 101 ? 8.195 -11.805 7.055 1 74.12 101 LEU A O 1
ATOM 832 N N . MET A 1 102 ? 9.797 -13.133 7.73 1 67.44 102 MET A N 1
ATOM 833 C CA . MET A 1 102 ? 9.32 -13.242 9.102 1 67.44 102 MET A CA 1
ATOM 834 C C . MET A 1 102 ? 9.297 -11.875 9.781 1 67.44 102 MET A C 1
ATOM 836 O O . MET A 1 102 ? 8.477 -11.625 10.664 1 67.44 102 MET A O 1
ATOM 840 N N . ASP A 1 103 ? 10.109 -10.93 9.344 1 59.47 103 ASP A N 1
ATOM 841 C CA . ASP A 1 103 ? 10.164 -9.625 9.992 1 59.47 103 ASP A CA 1
ATOM 842 C C . ASP A 1 103 ? 9.242 -8.625 9.297 1 59.47 103 ASP A C 1
ATOM 844 O O . ASP A 1 103 ? 8.914 -7.578 9.867 1 59.47 103 ASP A O 1
ATOM 848 N N . SER A 1 104 ? 8.82 -8.945 8.125 1 60.22 104 SER A N 1
ATOM 849 C CA . SER A 1 104 ? 8.07 -7.973 7.34 1 60.22 104 SER A CA 1
ATOM 850 C C . SER A 1 104 ? 6.617 -8.398 7.176 1 60.22 104 SER A C 1
ATOM 852 O O . SER A 1 104 ? 5.766 -7.582 6.809 1 60.22 104 SER A O 1
ATOM 854 N N . ASP A 1 105 ? 6.301 -9.672 7.504 1 72.19 105 ASP A N 1
ATOM 855 C CA . ASP A 1 105 ? 4.949 -10.211 7.395 1 72.19 105 ASP A CA 1
ATOM 856 C C . ASP A 1 105 ? 4.539 -10.93 8.68 1 72.19 105 ASP A C 1
ATOM 858 O O . ASP A 1 105 ? 5.375 -11.172 9.555 1 72.19 105 ASP A O 1
ATOM 862 N N . PHE A 1 106 ? 3.266 -11.039 8.867 1 76.5 106 PHE A N 1
ATOM 863 C CA . PHE A 1 106 ? 2.744 -11.719 10.047 1 76.5 106 PHE A CA 1
ATOM 864 C C . PHE A 1 106 ? 1.415 -12.398 9.734 1 76.5 106 PHE A C 1
ATOM 866 O O . PHE A 1 106 ? 0.711 -11.992 8.805 1 76.5 106 PHE A O 1
ATOM 873 N N . ILE A 1 107 ? 1.177 -13.523 10.469 1 83.31 107 ILE A N 1
ATOM 874 C CA . ILE A 1 107 ? -0.068 -14.266 10.312 1 83.31 107 ILE A CA 1
ATOM 875 C C . ILE A 1 107 ? -1.258 -13.344 10.57 1 83.31 107 ILE A C 1
ATOM 877 O O . ILE A 1 107 ? -1.285 -12.633 11.578 1 83.31 107 ILE A O 1
ATOM 881 N N . GLY A 1 108 ? -2.256 -13.242 9.742 1 82.56 108 GLY A N 1
ATOM 882 C CA . GLY A 1 108 ? -3.43 -12.383 9.844 1 82.56 108 GLY A CA 1
ATOM 883 C C . GLY A 1 108 ? -3.287 -11.086 9.078 1 82.56 108 GLY A C 1
ATOM 884 O O . GLY A 1 108 ? -4.258 -10.344 8.914 1 82.56 108 GLY A O 1
ATOM 885 N N . ASN A 1 109 ? -2.049 -10.828 8.656 1 80.06 109 ASN A N 1
ATOM 886 C CA . ASN A 1 109 ? -1.848 -9.641 7.832 1 80.06 109 ASN A CA 1
ATOM 887 C C . ASN A 1 109 ? -2.738 -9.664 6.594 1 80.06 109 ASN A C 1
ATOM 889 O O . ASN A 1 109 ? -2.895 -10.703 5.957 1 80.06 109 ASN A O 1
ATOM 893 N N . LYS A 1 110 ? -3.328 -8.5 6.266 1 81.75 110 LYS A N 1
ATOM 894 C CA . LYS A 1 110 ? -4.168 -8.359 5.078 1 81.75 110 LYS A CA 1
ATOM 895 C C . LYS A 1 110 ? -3.547 -7.398 4.07 1 81.75 110 LYS A C 1
ATOM 897 O O . LYS A 1 110 ? -3.146 -6.289 4.43 1 81.75 110 LYS A O 1
ATOM 902 N N . THR A 1 111 ? -3.373 -7.844 2.898 1 82.19 111 THR A N 1
ATOM 903 C CA . THR A 1 111 ? -2.953 -7 1.785 1 82.19 111 THR A CA 1
ATOM 904 C C . THR A 1 111 ? -4.027 -6.957 0.704 1 82.19 111 THR A C 1
ATOM 906 O O . THR A 1 111 ? -4.617 -7.984 0.365 1 82.19 111 THR A O 1
ATOM 909 N N . HIS A 1 112 ? -4.332 -5.805 0.124 1 82.94 112 HIS A N 1
ATOM 910 C CA . HIS A 1 112 ? -5.398 -5.605 -0.849 1 82.94 112 HIS A CA 1
ATOM 911 C C . HIS A 1 112 ? -4.836 -5.395 -2.25 1 82.94 112 HIS A C 1
ATOM 913 O O . HIS A 1 112 ? -3.838 -4.688 -2.422 1 82.94 112 HIS A O 1
ATOM 919 N N . TYR A 1 113 ? -5.555 -6.078 -3.121 1 85.56 113 TYR A N 1
ATOM 920 C CA . TYR A 1 113 ? -5.086 -6.035 -4.504 1 85.56 113 TYR A CA 1
ATOM 921 C C . TYR A 1 113 ? -6.238 -5.77 -5.461 1 85.56 113 TYR A C 1
ATOM 923 O O . TYR A 1 113 ? -7.395 -6.074 -5.152 1 85.56 113 TYR A O 1
ATOM 931 N N . ARG A 1 114 ? -5.953 -5.203 -6.578 1 82.44 114 ARG A N 1
ATOM 932 C CA . ARG A 1 114 ? -6.848 -5.062 -7.723 1 82.44 114 ARG A CA 1
ATOM 933 C C . ARG A 1 114 ? -6.234 -5.664 -8.977 1 82.44 114 ARG A C 1
ATOM 935 O O . ARG A 1 114 ? -5.051 -5.449 -9.266 1 82.44 114 ARG A O 1
ATOM 942 N N . VAL A 1 115 ? -7.043 -6.391 -9.656 1 84.88 115 VAL A N 1
ATOM 943 C CA . VAL A 1 115 ? -6.598 -6.945 -10.93 1 84.88 115 VAL A CA 1
ATOM 944 C C . VAL A 1 115 ? -6.469 -5.828 -11.961 1 84.88 115 VAL A C 1
ATOM 946 O O . VAL A 1 115 ? -7.391 -5.027 -12.141 1 84.88 115 VAL A O 1
ATOM 949 N N . LYS A 1 116 ? -5.387 -5.793 -12.57 1 81.19 116 LYS A N 1
ATOM 950 C CA . LYS A 1 116 ? -5.125 -4.773 -13.586 1 81.19 116 LYS A CA 1
ATOM 951 C C . LYS A 1 116 ? -5.41 -5.305 -14.984 1 81.19 116 LYS A C 1
ATOM 953 O O . LYS A 1 116 ? -6.027 -4.621 -15.805 1 81.19 116 LYS A O 1
ATOM 958 N N . GLN A 1 117 ? -4.863 -6.523 -15.195 1 81.56 117 GLN A N 1
ATOM 959 C CA . GLN A 1 117 ? -4.984 -7.094 -16.531 1 81.56 117 GLN A CA 1
ATOM 960 C C . GLN A 1 117 ? -4.859 -8.617 -16.5 1 81.56 117 GLN A C 1
ATOM 962 O O . GLN A 1 117 ? -4.066 -9.156 -15.727 1 81.56 117 GLN A O 1
ATOM 967 N N . ILE A 1 118 ? -5.707 -9.242 -17.344 1 86.69 118 ILE A N 1
ATOM 968 C CA . ILE A 1 118 ? -5.543 -10.656 -17.656 1 86.69 118 ILE A CA 1
ATOM 969 C C . ILE A 1 118 ? -5.426 -10.852 -19.156 1 86.69 118 ILE A C 1
ATOM 971 O O . ILE A 1 118 ? -6.34 -10.5 -19.906 1 86.69 118 ILE A O 1
ATOM 975 N N . LYS A 1 119 ? -4.328 -11.312 -19.562 1 85.88 119 LYS A N 1
ATOM 976 C CA . LYS A 1 119 ? -4.098 -11.625 -20.969 1 85.88 119 LYS A CA 1
ATOM 977 C C . LYS A 1 119 ? -3.535 -13.031 -21.141 1 85.88 119 LYS A C 1
ATOM 979 O O . LYS A 1 119 ? -2.393 -13.297 -20.75 1 85.88 119 LYS A O 1
ATOM 984 N N . ASP A 1 120 ? -4.387 -13.883 -21.75 1 88.25 120 ASP A N 1
ATOM 985 C CA . ASP A 1 120 ? -3.992 -15.266 -21.984 1 88.25 120 ASP A CA 1
ATOM 986 C C . ASP A 1 120 ? -3.582 -15.938 -20.672 1 88.25 120 ASP A C 1
ATOM 988 O O . ASP A 1 120 ? -4.426 -16.188 -19.812 1 88.25 120 ASP A O 1
ATOM 992 N N . THR A 1 121 ? -2.244 -16.078 -20.531 1 91.88 121 THR A N 1
ATOM 993 C CA . THR A 1 121 ? -1.749 -16.766 -19.359 1 91.88 121 THR A CA 1
ATOM 994 C C . THR A 1 121 ? -1.133 -15.781 -18.359 1 91.88 121 THR A C 1
ATOM 996 O O . THR A 1 121 ? -0.611 -16.188 -17.328 1 91.88 121 THR A O 1
ATOM 999 N N . LEU A 1 122 ? -1.239 -14.547 -18.672 1 92.75 122 LEU A N 1
ATOM 1000 C CA . LEU A 1 122 ? -0.607 -13.531 -17.844 1 92.75 122 LEU A CA 1
ATOM 1001 C C . LEU A 1 122 ? -1.647 -12.789 -17.016 1 92.75 122 LEU A C 1
ATOM 1003 O O . LEU A 1 122 ? -2.588 -12.203 -17.562 1 92.75 122 LEU A O 1
ATOM 1007 N N . TYR A 1 123 ? -1.462 -12.852 -15.719 1 91.62 123 TYR A N 1
ATOM 1008 C CA . TYR A 1 123 ? -2.309 -12.156 -14.758 1 91.62 123 TYR A CA 1
ATOM 1009 C C . TYR A 1 123 ? -1.549 -11.016 -14.086 1 91.62 123 TYR A C 1
ATOM 1011 O O . TYR A 1 123 ? -0.501 -11.234 -13.477 1 91.62 123 TYR A O 1
ATOM 1019 N N . GLN A 1 124 ? -2.064 -9.844 -14.172 1 87.88 124 GLN A N 1
ATOM 1020 C CA . GLN A 1 124 ? -1.423 -8.688 -13.539 1 87.88 124 GLN A CA 1
ATOM 1021 C C . GLN A 1 124 ? -2.348 -8.031 -12.523 1 87.88 124 GLN A C 1
ATOM 1023 O O . GLN A 1 124 ? -3.527 -7.809 -12.797 1 87.88 124 GLN A O 1
ATOM 1028 N N . TYR A 1 125 ? -1.773 -7.887 -11.344 1 85.75 125 TYR A N 1
ATOM 1029 C CA . TYR A 1 125 ? -2.531 -7.215 -10.289 1 85.75 125 TYR A CA 1
ATOM 1030 C C . TYR A 1 125 ? -1.64 -6.262 -9.5 1 85.75 125 TYR A C 1
ATOM 1032 O O . TYR A 1 125 ? -0.412 -6.371 -9.547 1 85.75 125 TYR A O 1
ATOM 1040 N N . ALA A 1 126 ? -2.248 -5.344 -8.836 1 82.12 126 ALA A N 1
ATOM 1041 C CA . ALA A 1 126 ? -1.516 -4.332 -8.078 1 82.12 126 ALA A CA 1
ATOM 1042 C C . ALA A 1 126 ? -2.068 -4.203 -6.664 1 82.12 126 ALA A C 1
ATOM 1044 O O . ALA A 1 126 ? -3.279 -4.281 -6.453 1 82.12 126 ALA A O 1
ATOM 1045 N N . GLU A 1 127 ? -1.11 -4.133 -5.773 1 80.06 127 GLU A N 1
ATOM 1046 C CA . GLU A 1 127 ? -1.51 -3.854 -4.395 1 80.06 127 GLU A CA 1
ATOM 1047 C C . GLU A 1 127 ? -2.242 -2.52 -4.297 1 80.06 127 GLU A C 1
ATOM 1049 O O . GLU A 1 127 ? -1.833 -1.532 -4.91 1 80.06 127 GLU A O 1
ATOM 1054 N N . VAL A 1 128 ? -3.398 -2.693 -3.754 1 68.94 128 VAL A N 1
ATOM 1055 C CA . VAL A 1 128 ? -4.164 -1.474 -3.512 1 68.94 128 VAL A CA 1
ATOM 1056 C C . VAL A 1 128 ? -4.188 -1.166 -2.016 1 68.94 128 VAL A C 1
ATOM 1058 O O . VAL A 1 128 ? -4.363 -2.068 -1.193 1 68.94 128 VAL A O 1
ATOM 1061 N N . ASN A 1 129 ? -3.582 -0.372 -1.715 1 57.78 129 ASN A N 1
ATOM 1062 C CA . ASN A 1 129 ? -3.658 0.016 -0.31 1 57.78 129 ASN A CA 1
ATOM 1063 C C . ASN A 1 129 ? -5.066 0.459 0.072 1 57.78 129 ASN A C 1
ATOM 1065 O O . ASN A 1 129 ? -5.562 1.469 -0.431 1 57.78 129 ASN A O 1
ATOM 1069 N N . LYS A 1 130 ? -5.996 -0.658 0.162 1 51.59 130 LYS A N 1
ATOM 1070 C CA . LYS A 1 130 ? -7.293 -0.195 0.642 1 51.59 130 LYS A CA 1
ATOM 1071 C C . LYS A 1 130 ? -7.141 0.71 1.861 1 51.59 130 LYS A C 1
ATOM 1073 O O . LYS A 1 130 ? -8.125 1.251 2.369 1 51.59 130 LYS A O 1
ATOM 1078 N N . GLN A 1 131 ? -6.207 0.533 2.479 1 49.53 131 GLN A N 1
ATOM 1079 C CA . GLN A 1 131 ? -6.422 0.933 3.865 1 49.53 131 GLN A CA 1
ATOM 1080 C C . GLN A 1 131 ? -6.945 2.363 3.949 1 49.53 131 GLN A C 1
ATOM 1082 O O . GLN A 1 131 ? -8.125 2.582 4.246 1 49.53 131 GLN A O 1
ATOM 1087 N N . ASN A 1 132 ? -6.285 3.027 4.746 1 57.31 132 ASN A N 1
ATOM 1088 C CA . ASN A 1 132 ? -6.293 4.008 5.824 1 57.31 132 ASN A CA 1
ATOM 1089 C C . ASN A 1 132 ? -6.312 5.438 5.281 1 57.31 132 ASN A C 1
ATOM 1091 O O . ASN A 1 132 ? -5.391 5.852 4.582 1 57.31 132 ASN A O 1
ATOM 1095 N N . VAL A 1 133 ? -7.504 5.723 5.137 1 70.88 133 VAL A N 1
ATOM 1096 C CA . VAL A 1 133 ? -7.668 7.148 4.863 1 70.88 133 VAL A CA 1
ATOM 1097 C C . VAL A 1 133 ? -7.043 7.965 5.992 1 70.88 133 VAL A C 1
ATOM 1099 O O . VAL A 1 133 ? -7.367 7.766 7.164 1 70.88 133 VAL A O 1
ATOM 1102 N N . ILE A 1 134 ? -6.051 8.664 5.566 1 84.62 134 ILE A N 1
ATOM 1103 C CA . ILE A 1 134 ? -5.445 9.594 6.508 1 84.62 134 ILE A CA 1
ATOM 1104 C C . ILE A 1 134 ? -6.184 10.93 6.449 1 84.62 134 ILE A C 1
ATOM 1106 O O . ILE A 1 134 ? -6.492 11.438 5.367 1 84.62 134 ILE A O 1
ATOM 1110 N N . SER A 1 135 ? -6.566 11.367 7.562 1 90.31 135 SER A N 1
ATOM 1111 C CA . SER A 1 135 ? -7.254 12.656 7.668 1 90.31 135 SER A CA 1
ATOM 1112 C C . SER A 1 135 ? -6.375 13.688 8.367 1 90.31 135 SER A C 1
ATOM 1114 O O . SER A 1 135 ? -5.898 13.461 9.477 1 90.31 135 SER A O 1
ATOM 1116 N N . LEU A 1 136 ? -6.195 14.805 7.648 1 94.81 136 LEU A N 1
ATOM 1117 C CA . LEU A 1 136 ? -5.508 15.953 8.234 1 94.81 136 LEU A CA 1
ATOM 1118 C C . LEU A 1 136 ? -6.473 17.109 8.453 1 94.81 136 LEU A C 1
ATOM 1120 O O . LEU A 1 136 ? -7.184 17.516 7.531 1 94.81 136 LEU A O 1
ATOM 1124 N N . GLN A 1 137 ? -6.48 17.578 9.641 1 95.56 137 GLN A N 1
ATOM 1125 C CA . GLN A 1 137 ? -7.273 18.75 9.977 1 95.56 137 GLN A CA 1
ATOM 1126 C C . GLN A 1 137 ? -6.406 20 10.023 1 95.56 137 GLN A C 1
ATOM 1128 O O . GLN A 1 137 ? -5.527 20.125 10.875 1 95.56 137 GLN A O 1
ATOM 1133 N N . PHE A 1 138 ? -6.73 20.953 9.188 1 96.44 138 PHE A N 1
ATOM 1134 C CA . PHE A 1 138 ? -6 22.203 9.164 1 96.44 138 PHE A CA 1
ATOM 1135 C C . PHE A 1 138 ? -6.277 23.031 10.422 1 96.44 138 PHE A C 1
ATOM 1137 O O . PHE A 1 138 ? -7.434 23.25 10.781 1 96.44 138 PHE A O 1
ATOM 1144 N N . GLN A 1 139 ? -5.184 23.453 11.039 1 95.62 139 GLN A N 1
ATOM 1145 C CA . GLN A 1 139 ? -5.32 24.172 12.297 1 95.62 139 GLN A CA 1
ATOM 1146 C C . GLN A 1 139 ? -5 25.656 12.117 1 95.62 139 GLN A C 1
ATOM 1148 O O . GLN A 1 139 ? -5.348 26.484 12.969 1 95.62 139 GLN A O 1
ATOM 1153 N N . GLY A 1 140 ? -4.27 26.031 11.055 1 95.56 140 GLY A N 1
ATOM 1154 C CA . GLY A 1 140 ? -3.84 27.406 10.828 1 95.56 140 GLY A CA 1
ATOM 1155 C C . GLY A 1 140 ? -2.502 27.5 10.125 1 95.56 140 GLY A C 1
ATOM 1156 O O . GLY A 1 140 ? -1.88 26.484 9.82 1 95.56 140 GLY A O 1
ATOM 1157 N N . LEU A 1 141 ? -2.049 28.703 9.898 1 94.88 141 LEU A N 1
ATOM 1158 C CA . LEU A 1 141 ? -0.876 28.953 9.062 1 94.88 141 LEU A CA 1
ATOM 1159 C C . LEU A 1 141 ? 0.408 28.734 9.859 1 94.88 141 LEU A C 1
ATOM 1161 O O . LEU A 1 141 ? 1.47 28.5 9.273 1 94.88 141 LEU A O 1
ATOM 1165 N N . VAL A 1 142 ? 0.336 28.734 11.211 1 94.31 142 VAL A N 1
ATOM 1166 C CA . VAL A 1 142 ? 1.547 28.734 12.031 1 94.31 142 VAL A CA 1
ATOM 1167 C C . VAL A 1 142 ? 1.673 27.391 12.758 1 94.31 142 VAL A C 1
ATOM 1169 O O . VAL A 1 142 ? 0.752 26.984 13.469 1 94.31 142 VAL A O 1
ATOM 1172 N N . PHE A 1 143 ? 2.73 26.656 12.633 1 94.81 143 PHE A N 1
ATOM 1173 C CA . PHE A 1 143 ? 3.062 25.453 13.391 1 94.81 143 PHE A CA 1
ATOM 1174 C C . PHE A 1 143 ? 3.658 25.812 14.742 1 94.81 143 PHE A C 1
ATOM 1176 O O . PHE A 1 143 ? 4.527 26.688 14.836 1 94.81 143 PHE A O 1
ATOM 1183 N N . PRO A 1 144 ? 3.264 25.172 15.812 1 92.44 144 PRO A N 1
ATOM 1184 C CA . PRO A 1 144 ? 3.689 25.516 17.172 1 92.44 144 PRO A CA 1
ATOM 1185 C C . PRO A 1 144 ? 5.043 24.906 17.531 1 92.44 144 PRO A C 1
ATOM 1187 O O . PRO A 1 144 ? 5.117 24 18.359 1 92.44 144 PRO A O 1
ATOM 1190 N N . HIS A 1 145 ? 6.105 25.391 16.984 1 90.62 145 HIS A N 1
ATOM 1191 C CA . HIS A 1 145 ? 7.434 24.891 17.344 1 90.62 145 HIS A CA 1
ATOM 1192 C C . HIS A 1 145 ? 7.707 25.047 18.828 1 90.62 145 HIS A C 1
ATOM 1194 O O . HIS A 1 145 ? 7.203 25.984 19.453 1 90.62 145 HIS A O 1
ATOM 1200 N N . ALA A 1 146 ? 8.211 24.031 19.453 1 74.56 146 ALA A N 1
ATOM 1201 C CA . ALA A 1 146 ? 8.562 24.109 20.875 1 74.56 146 ALA A CA 1
ATOM 1202 C C . ALA A 1 146 ? 9.461 25.328 21.141 1 74.56 146 ALA A C 1
ATOM 1204 O O . ALA A 1 146 ? 10.375 25.609 20.359 1 74.56 146 ALA A O 1
ATOM 1205 N N . VAL A 1 147 ? 8.938 26.344 21.766 1 63.25 147 VAL A N 1
ATOM 1206 C CA . VAL A 1 147 ? 9.742 27.5 22.172 1 63.25 147 VAL A CA 1
ATOM 1207 C C . VAL A 1 147 ? 10.953 27.016 22.969 1 63.25 147 VAL A C 1
ATOM 1209 O O . VAL A 1 147 ? 10.812 26.203 23.891 1 63.25 147 VAL A O 1
ATOM 1212 N N . MET A 1 148 ? 12.086 26.859 22.391 1 48.72 148 MET A N 1
ATOM 1213 C CA . MET A 1 148 ? 13.273 26.719 23.234 1 48.72 148 MET A CA 1
ATOM 1214 C C . MET A 1 148 ? 13.281 27.781 24.328 1 48.72 148 MET A C 1
ATOM 1216 O O . MET A 1 148 ? 13.18 28.969 24.062 1 48.72 148 MET A O 1
ATOM 1220 N N . GLU A 1 149 ? 12.742 27.531 25.531 1 40.22 149 GLU A N 1
ATOM 1221 C CA . GLU A 1 149 ? 13.266 28.359 26.625 1 40.22 149 GLU A CA 1
ATOM 1222 C C . GLU A 1 149 ? 14.773 28.172 26.766 1 40.22 149 GLU A C 1
ATOM 1224 O O . GLU A 1 149 ? 15.297 27.078 26.578 1 40.22 149 GLU A O 1
ATOM 1229 N N . MET B 1 1 ? -75.125 17.859 -13.633 1 35.22 1 MET B N 1
ATOM 1230 C CA . MET B 1 1 ? -74.312 18.219 -12.484 1 35.22 1 MET B CA 1
ATOM 1231 C C . MET B 1 1 ? -73.625 16.984 -11.906 1 35.22 1 MET B C 1
ATOM 1233 O O . MET B 1 1 ? -72.688 17.094 -11.117 1 35.22 1 MET B O 1
ATOM 1237 N N . MET B 1 2 ? -74.375 15.734 -12.109 1 44.34 2 MET B N 1
ATOM 1238 C CA . MET B 1 2 ? -73.875 14.508 -11.516 1 44.34 2 MET B CA 1
ATOM 1239 C C . MET B 1 2 ? -72.625 14.008 -12.281 1 44.34 2 MET B C 1
ATOM 1241 O O . MET B 1 2 ? -71.875 13.164 -11.789 1 44.34 2 MET B O 1
ATOM 1245 N N . VAL B 1 3 ? -72.562 14.219 -13.625 1 46.28 3 VAL B N 1
ATOM 1246 C CA . VAL B 1 3 ? -71.5 13.703 -14.461 1 46.28 3 VAL B CA 1
ATOM 1247 C C . VAL B 1 3 ? -70.188 14.305 -14.016 1 46.28 3 VAL B C 1
ATOM 1249 O O . VAL B 1 3 ? -69.125 13.641 -14.055 1 46.28 3 VAL B O 1
ATOM 1252 N N . ILE B 1 4 ? -70.125 15.617 -13.602 1 45.81 4 ILE B N 1
ATOM 1253 C CA . ILE B 1 4 ? -68.875 16.344 -13.359 1 45.81 4 ILE B CA 1
ATOM 1254 C C . ILE B 1 4 ? -68.25 15.883 -12.047 1 45.81 4 ILE B C 1
ATOM 1256 O O . ILE B 1 4 ? -67.062 15.984 -11.859 1 45.81 4 ILE B O 1
ATOM 1260 N N . LYS B 1 5 ? -69 15.352 -11.008 1 42.78 5 LYS B N 1
ATOM 1261 C CA . LYS B 1 5 ? -68.375 15 -9.727 1 42.78 5 LYS B CA 1
ATOM 1262 C C . LYS B 1 5 ? -67.5 13.766 -9.852 1 42.78 5 LYS B C 1
ATOM 1264 O O . LYS B 1 5 ? -66.625 13.562 -9.047 1 42.78 5 LYS B O 1
ATOM 1269 N N . LYS B 1 6 ? -67.938 12.805 -10.719 1 42.66 6 LYS B N 1
ATOM 1270 C CA . LYS B 1 6 ? -67.125 11.594 -10.742 1 42.66 6 LYS B CA 1
ATOM 1271 C C . LYS B 1 6 ? -65.75 11.867 -11.344 1 42.66 6 LYS B C 1
ATOM 1273 O O . LYS B 1 6 ? -64.812 11.102 -11.133 1 42.66 6 LYS B O 1
ATOM 1278 N N . PHE B 1 7 ? -65.812 12.82 -12.352 1 40.62 7 PHE B N 1
ATOM 1279 C CA . PHE B 1 7 ? -64.5 12.961 -12.984 1 40.62 7 PHE B CA 1
ATOM 1280 C C . PHE B 1 7 ? -63.5 13.688 -12.062 1 40.62 7 PHE B C 1
ATOM 1282 O O . PHE B 1 7 ? -62.312 13.57 -12.234 1 40.62 7 PHE B O 1
ATOM 1289 N N . LEU B 1 8 ? -64 14.391 -10.977 1 40.47 8 LEU B N 1
ATOM 1290 C CA . LEU B 1 8 ? -63.094 15.102 -10.094 1 40.47 8 LEU B CA 1
ATOM 1291 C C . LEU B 1 8 ? -62.312 14.117 -9.219 1 40.47 8 LEU B C 1
ATOM 1293 O O . LEU B 1 8 ? -61.188 14.406 -8.82 1 40.47 8 LEU B O 1
ATOM 1297 N N . ILE B 1 9 ? -62.938 12.961 -8.844 1 40.44 9 ILE B N 1
ATOM 1298 C CA . ILE B 1 9 ? -62.219 12.125 -7.895 1 40.44 9 ILE B CA 1
ATOM 1299 C C . ILE B 1 9 ? -61 11.484 -8.578 1 40.44 9 ILE B C 1
ATOM 1301 O O . ILE B 1 9 ? -60 11.219 -7.938 1 40.44 9 ILE B O 1
ATOM 1305 N N . LEU B 1 10 ? -61.156 11.172 -9.906 1 41.56 10 LEU B N 1
ATOM 1306 C CA . LEU B 1 10 ? -60.031 10.461 -10.5 1 41.56 10 LEU B CA 1
ATOM 1307 C C . LEU B 1 10 ? -58.812 11.367 -10.594 1 41.56 10 LEU B C 1
ATOM 1309 O O . LEU B 1 10 ? -57.688 10.906 -10.398 1 41.56 10 LEU B O 1
ATOM 1313 N N . CYS B 1 11 ? -59.031 12.656 -10.805 1 39.47 11 CYS B N 1
ATOM 1314 C CA . CYS B 1 11 ? -57.875 13.5 -10.977 1 39.47 11 CYS B CA 1
ATOM 1315 C C . CYS B 1 11 ? -57.125 13.664 -9.656 1 39.47 11 CYS B C 1
ATOM 1317 O O . CYS B 1 11 ? -55.969 14.062 -9.641 1 39.47 11 CYS B O 1
ATOM 1319 N N . LEU B 1 12 ? -57.906 13.562 -8.562 1 39.34 12 LEU B N 1
ATOM 1320 C CA . LEU B 1 12 ? -57.156 13.859 -7.336 1 39.34 12 LEU B CA 1
ATOM 1321 C C . LEU B 1 12 ? -56.125 12.773 -7.059 1 39.34 12 LEU B C 1
ATOM 1323 O O . LEU B 1 12 ? -55.156 13 -6.309 1 39.34 12 LEU B O 1
ATOM 1327 N N . ILE B 1 13 ? -56.438 11.5 -7.43 1 37.19 13 ILE B N 1
ATOM 1328 C CA . ILE B 1 13 ? -55.469 10.492 -7.004 1 37.19 13 ILE B CA 1
ATOM 1329 C C . ILE B 1 13 ? -54.156 10.711 -7.734 1 37.19 13 ILE B C 1
ATOM 1331 O O . ILE B 1 13 ? -53.094 10.359 -7.219 1 37.19 13 ILE B O 1
ATOM 1335 N N . LEU B 1 14 ? -54.219 11.172 -8.984 1 34.81 14 LEU B N 1
ATOM 1336 C CA . LEU B 1 14 ? -52.938 11.133 -9.664 1 34.81 14 LEU B CA 1
ATOM 1337 C C . LEU B 1 14 ? -51.938 12.117 -9.031 1 34.81 14 LEU B C 1
ATOM 1339 O O . LEU B 1 14 ? -50.75 12.078 -9.328 1 34.81 14 LEU B O 1
ATOM 1343 N N . ALA B 1 15 ? -52.469 13.234 -8.492 1 33.66 15 ALA B N 1
ATOM 1344 C CA . ALA B 1 15 ? -51.469 14.234 -8.086 1 33.66 15 ALA B CA 1
ATOM 1345 C C . ALA B 1 15 ? -50.625 13.727 -6.922 1 33.66 15 ALA B C 1
ATOM 1347 O O . ALA B 1 15 ? -49.656 14.367 -6.527 1 33.66 15 ALA B O 1
ATOM 1348 N N . PHE B 1 16 ? -51.219 12.844 -6.102 1 36.75 16 PHE B N 1
ATOM 1349 C CA . PHE B 1 16 ? -50.281 12.641 -5.02 1 36.75 16 PHE B CA 1
ATOM 1350 C C . PHE B 1 16 ? -49.031 11.922 -5.523 1 36.75 16 PHE B C 1
ATOM 1352 O O . PHE B 1 16 ? -48.906 10.695 -5.402 1 36.75 16 PHE B O 1
ATOM 1359 N N . GLY B 1 17 ? -48.812 11.969 -6.891 1 27.53 17 GLY B N 1
ATOM 1360 C CA . GLY B 1 17 ? -47.562 11.328 -7.258 1 27.53 17 GLY B CA 1
ATOM 1361 C C . GLY B 1 17 ? -46.438 11.633 -6.297 1 27.53 17 GLY B C 1
ATOM 1362 O O . GLY B 1 17 ? -46.469 12.641 -5.59 1 27.53 17 GLY B O 1
ATOM 1363 N N . ILE B 1 18 ? -45.594 10.555 -6.055 1 27.69 18 ILE B N 1
ATOM 1364 C CA . ILE B 1 18 ? -44.375 10.25 -5.309 1 27.69 18 ILE B CA 1
ATOM 1365 C C . ILE B 1 18 ? -43.344 11.328 -5.578 1 27.69 18 ILE B C 1
ATOM 1367 O O . ILE B 1 18 ? -42.844 11.453 -6.703 1 27.69 18 ILE B O 1
ATOM 1371 N N . ALA B 1 19 ? -43.469 12.57 -5.199 1 27.92 19 ALA B N 1
ATOM 1372 C CA . ALA B 1 19 ? -42.25 13.375 -4.988 1 27.92 19 ALA B CA 1
ATOM 1373 C C . ALA B 1 19 ? -41.156 12.562 -4.285 1 27.92 19 ALA B C 1
ATOM 1375 O O . ALA B 1 19 ? -41.219 12.391 -3.062 1 27.92 19 ALA B O 1
ATOM 1376 N N . PHE B 1 20 ? -40.906 11.281 -4.691 1 28.53 20 PHE B N 1
ATOM 1377 C CA . PHE B 1 20 ? -39.625 10.812 -4.199 1 28.53 20 PHE B CA 1
ATOM 1378 C C . PHE B 1 20 ? -38.531 11.859 -4.414 1 28.53 20 PHE B C 1
ATOM 1380 O O . PHE B 1 20 ? -38.25 12.242 -5.555 1 28.53 20 PHE B O 1
ATOM 1387 N N . GLU B 1 21 ? -38.438 12.867 -3.564 1 26.16 21 GLU B N 1
ATOM 1388 C CA . GLU B 1 21 ? -37.188 13.633 -3.445 1 26.16 21 GLU B CA 1
ATOM 1389 C C . GLU B 1 21 ? -35.969 12.734 -3.58 1 26.16 21 GLU B C 1
ATOM 1391 O O . GLU B 1 21 ? -35.812 11.789 -2.803 1 26.16 21 GLU B O 1
ATOM 1396 N N . ILE B 1 22 ? -35.562 12.406 -4.781 1 26.78 22 ILE B N 1
ATOM 1397 C CA . ILE B 1 22 ? -34.188 12.023 -5 1 26.78 22 ILE B CA 1
ATOM 1398 C C . ILE B 1 22 ? -33.281 12.852 -4.109 1 26.78 22 ILE B C 1
ATOM 1400 O O . ILE B 1 22 ? -33.188 14.07 -4.273 1 26.78 22 ILE B O 1
ATOM 1404 N N . HIS B 1 23 ? -33.25 12.562 -2.809 1 25.7 23 HIS B N 1
ATOM 1405 C CA . HIS B 1 23 ? -32.094 13.047 -2.078 1 25.7 23 HIS B CA 1
ATOM 1406 C C . HIS B 1 23 ? -30.844 13.031 -2.959 1 25.7 23 HIS B C 1
ATOM 1408 O O . HIS B 1 23 ? -30.594 12.039 -3.646 1 25.7 23 HIS B O 1
ATOM 1414 N N . SER B 1 24 ? -30.375 14.188 -3.387 1 23.48 24 SER B N 1
ATOM 1415 C CA . SER B 1 24 ? -29.125 14.523 -4.043 1 23.48 24 SER B CA 1
ATOM 1416 C C . SER B 1 24 ? -27.969 13.664 -3.506 1 23.48 24 SER B C 1
ATOM 1418 O O . SER B 1 24 ? -27.703 13.664 -2.303 1 23.48 24 SER B O 1
ATOM 1420 N N . ALA B 1 25 ? -27.75 12.438 -3.93 1 26.19 25 ALA B N 1
ATOM 1421 C CA . ALA B 1 25 ? -26.391 11.914 -3.832 1 26.19 25 ALA B CA 1
ATOM 1422 C C . ALA B 1 25 ? -25.359 13.039 -3.979 1 26.19 25 ALA B C 1
ATOM 1424 O O . ALA B 1 25 ? -25.25 13.641 -5.047 1 26.19 25 ALA B O 1
ATOM 1425 N N . ARG B 1 26 ? -25.203 13.875 -2.996 1 28.2 26 ARG B N 1
ATOM 1426 C CA . ARG B 1 26 ? -24.031 14.742 -3.012 1 28.2 26 ARG B CA 1
ATOM 1427 C C . ARG B 1 26 ? -22.875 14.086 -3.738 1 28.2 26 ARG B C 1
ATOM 1429 O O . ARG B 1 26 ? -22.422 13.008 -3.342 1 28.2 26 ARG B O 1
ATOM 1436 N N . LEU B 1 27 ? -22.75 14.227 -5.012 1 27.88 27 LEU B N 1
ATOM 1437 C CA . LEU B 1 27 ? -21.609 13.977 -5.871 1 27.88 27 LEU B CA 1
ATOM 1438 C C . LEU B 1 27 ? -20.297 14.234 -5.125 1 27.88 27 LEU B C 1
ATOM 1440 O O . LEU B 1 27 ? -20.094 15.312 -4.566 1 27.88 27 LEU B O 1
ATOM 1444 N N . PHE B 1 28 ? -19.812 13.258 -4.496 1 30.12 28 PHE B N 1
ATOM 1445 C CA . PHE B 1 28 ? -18.406 13.398 -4.156 1 30.12 28 PHE B CA 1
ATOM 1446 C C . PHE B 1 28 ? -17.672 14.195 -5.23 1 30.12 28 PHE B C 1
ATOM 1448 O O . PHE B 1 28 ? -17.562 13.758 -6.375 1 30.12 28 PHE B O 1
ATOM 1455 N N . THR B 1 29 ? -17.891 15.453 -5.297 1 31.59 29 THR B N 1
ATOM 1456 C CA . THR B 1 29 ? -17.062 16.297 -6.168 1 31.59 29 THR B CA 1
ATOM 1457 C C . THR B 1 29 ? -15.602 15.883 -6.09 1 31.59 29 THR B C 1
ATOM 1459 O O . THR B 1 29 ? -14.969 16.016 -5.039 1 31.59 29 THR B O 1
ATOM 1462 N N . PHE B 1 30 ? -15.234 14.875 -6.75 1 38.28 30 PHE B N 1
ATOM 1463 C CA . PHE B 1 30 ? -13.789 14.711 -6.922 1 38.28 30 PHE B CA 1
ATOM 1464 C C . PHE B 1 30 ? -13.148 16.016 -7.375 1 38.28 30 PHE B C 1
ATOM 1466 O O . PHE B 1 30 ? -13.625 16.656 -8.32 1 38.28 30 PHE B O 1
ATOM 1473 N N . PRO B 1 31 ? -12.469 16.719 -6.496 1 41.69 31 PRO B N 1
ATOM 1474 C CA . PRO B 1 31 ? -11.859 17.969 -6.961 1 41.69 31 PRO B CA 1
ATOM 1475 C C . PRO B 1 31 ? -11.203 17.828 -8.328 1 41.69 31 PRO B C 1
ATOM 1477 O O . PRO B 1 31 ? -10.523 16.828 -8.594 1 41.69 31 PRO B O 1
ATOM 1480 N N . SER B 1 32 ? -11.742 18.266 -9.32 1 41.88 32 SER B N 1
ATOM 1481 C CA . SER B 1 32 ? -11.297 18.297 -10.711 1 41.88 32 SER B CA 1
ATOM 1482 C C . SER B 1 32 ? -9.891 18.875 -10.828 1 41.88 32 SER B C 1
ATOM 1484 O O . SER B 1 32 ? -9.086 18.406 -11.633 1 41.88 32 SER B O 1
ATOM 1486 N N . THR B 1 33 ? -9.648 20.281 -10.516 1 47.28 33 THR B N 1
ATOM 1487 C CA . THR B 1 33 ? -8.414 20.922 -10.969 1 47.28 33 THR B CA 1
ATOM 1488 C C . THR B 1 33 ? -7.277 20.656 -9.992 1 47.28 33 THR B C 1
ATOM 1490 O O . THR B 1 33 ? -7.504 20.516 -8.781 1 47.28 33 THR B O 1
ATOM 1493 N N . THR B 1 34 ? -6.031 20.281 -10.461 1 53.31 34 THR B N 1
ATOM 1494 C CA . THR B 1 34 ? -4.773 19.969 -9.789 1 53.31 34 THR B CA 1
ATOM 1495 C C . THR B 1 34 ? -4.602 20.828 -8.539 1 53.31 34 THR B C 1
ATOM 1497 O O . THR B 1 34 ? -4.145 20.344 -7.504 1 53.31 34 THR B O 1
ATOM 1500 N N . SER B 1 35 ? -5 22.141 -8.633 1 59.16 35 SER B N 1
ATOM 1501 C CA . SER B 1 35 ? -4.707 23.094 -7.562 1 59.16 35 SER B CA 1
ATOM 1502 C C . SER B 1 35 ? -5.648 22.906 -6.379 1 59.16 35 SER B C 1
ATOM 1504 O O . SER B 1 35 ? -5.281 23.188 -5.234 1 59.16 35 SER B O 1
ATOM 1506 N N . GLU B 1 36 ? -6.738 22.156 -6.695 1 77.06 36 GLU B N 1
ATOM 1507 C CA . GLU B 1 36 ? -7.758 22.062 -5.652 1 77.06 36 GLU B CA 1
ATOM 1508 C C . GLU B 1 36 ? -7.473 20.906 -4.707 1 77.06 36 GLU B C 1
ATOM 1510 O O . GLU B 1 36 ? -8.008 20.859 -3.596 1 77.06 36 GLU B O 1
ATOM 1515 N N . CYS B 1 37 ? -6.414 20.25 -5.027 1 85.5 37 CYS B N 1
ATOM 1516 C CA . CYS B 1 37 ? -6.164 19.062 -4.207 1 85.5 37 CYS B CA 1
ATOM 1517 C C . CYS B 1 37 ? -4.934 19.266 -3.332 1 85.5 37 CYS B C 1
ATOM 1519 O O . CYS B 1 37 ? -4.609 18.406 -2.508 1 85.5 37 CYS B O 1
ATOM 1521 N N . ARG B 1 38 ? -4.316 20.406 -3.455 1 87.38 38 ARG B N 1
ATOM 1522 C CA . ARG B 1 38 ? -3.035 20.547 -2.77 1 87.38 38 ARG B CA 1
ATOM 1523 C C . ARG B 1 38 ? -3.232 21 -1.328 1 87.38 38 ARG B C 1
ATOM 1525 O O . ARG B 1 38 ? -4.191 21.719 -1.022 1 87.38 38 ARG B O 1
ATOM 1532 N N . PHE B 1 39 ? -2.312 20.609 -0.601 1 91.06 39 PHE B N 1
ATOM 1533 C CA . PHE B 1 39 ? -2.322 21.062 0.784 1 91.06 39 PHE B CA 1
ATOM 1534 C C . PHE B 1 39 ? -2.061 22.562 0.862 1 91.06 39 PHE B C 1
ATOM 1536 O O . PHE B 1 39 ? -1.23 23.094 0.122 1 91.06 39 PHE B O 1
ATOM 1543 N N . LYS B 1 40 ? -2.74 23.203 1.748 1 92.25 40 LYS B N 1
ATOM 1544 C CA . LYS B 1 40 ? -2.324 24.547 2.174 1 92.25 40 LYS B CA 1
ATOM 1545 C C . LYS B 1 40 ? -1.146 24.469 3.143 1 92.25 40 LYS B C 1
ATOM 1547 O O . LYS B 1 40 ? -1.136 23.625 4.051 1 92.25 40 LYS B O 1
ATOM 1552 N N . PRO B 1 41 ? -0.149 25.359 2.844 1 96.06 41 PRO B N 1
ATOM 1553 C CA . PRO B 1 41 ? 0.912 25.375 3.854 1 96.06 41 PRO B CA 1
ATOM 1554 C C . PRO B 1 41 ? 0.396 25.734 5.246 1 96.06 41 PRO B C 1
ATOM 1556 O O . PRO B 1 41 ? -0.476 26.594 5.379 1 96.06 41 PRO B O 1
ATOM 1559 N N . GLY B 1 42 ? 0.865 24.984 6.234 1 97.12 42 GLY B N 1
ATOM 1560 C CA . GLY B 1 42 ? 0.452 25.297 7.594 1 97.12 42 GLY B CA 1
ATOM 1561 C C . GLY B 1 42 ? 0.506 24.094 8.516 1 97.12 42 GLY B C 1
ATOM 1562 O O . GLY B 1 42 ? 1.277 23.156 8.281 1 97.12 42 GLY B O 1
ATOM 1563 N N . TYR B 1 43 ? -0.192 24.297 9.641 1 97.94 43 TYR B N 1
ATOM 1564 C CA . TYR B 1 43 ? -0.264 23.328 10.727 1 97.94 43 TYR B CA 1
ATOM 1565 C C . TYR B 1 43 ? -1.507 22.453 10.594 1 97.94 43 TYR B C 1
ATOM 1567 O O . TYR B 1 43 ? -2.611 22.969 10.391 1 97.94 43 TYR B O 1
ATOM 1575 N N . TYR B 1 44 ? -1.321 21.141 10.602 1 97.38 44 TYR B N 1
ATOM 1576 C CA . TYR B 1 44 ? -2.396 20.156 10.57 1 97.38 44 TYR B CA 1
ATOM 1577 C C . TYR B 1 44 ? -2.293 19.203 11.758 1 97.38 44 TYR B C 1
ATOM 1579 O O . TYR B 1 44 ? -1.227 19.078 12.359 1 97.38 44 TYR B O 1
ATOM 1587 N N . ILE B 1 45 ? -3.398 18.562 12.062 1 96.12 45 ILE B N 1
ATOM 1588 C CA . ILE B 1 45 ? -3.393 17.484 13.031 1 96.12 45 ILE B CA 1
ATOM 1589 C C . ILE B 1 45 ? -4 16.234 12.414 1 96.12 45 ILE B C 1
ATOM 1591 O O . ILE B 1 45 ? -4.992 16.312 11.688 1 96.12 45 ILE B O 1
ATOM 1595 N N . GLU B 1 46 ? -3.393 15.109 12.672 1 93.5 46 GLU B N 1
ATOM 1596 C CA . GLU B 1 46 ? -3.924 13.773 12.398 1 93.5 46 GLU B CA 1
ATOM 1597 C C . GLU B 1 46 ? -4.297 13.047 13.688 1 93.5 46 GLU B C 1
ATOM 1599 O O . GLU B 1 46 ? -3.482 12.953 14.602 1 93.5 46 GLU B O 1
ATOM 1604 N N . SER B 1 47 ? -5.465 12.586 13.656 1 86.81 47 SER B N 1
ATOM 1605 C CA . SER B 1 47 ? -5.891 11.781 14.797 1 86.81 47 SER B CA 1
ATOM 1606 C C . SER B 1 47 ? -5.926 10.297 14.445 1 86.81 47 SER B C 1
ATOM 1608 O O . SER B 1 47 ? -6.641 9.891 13.531 1 86.81 47 SER B O 1
ATOM 1610 N N . ILE B 1 48 ? -5.168 9.516 15.133 1 78.88 48 ILE B N 1
ATOM 1611 C CA . ILE B 1 48 ? -5.113 8.078 14.938 1 78.88 48 ILE B CA 1
ATOM 1612 C C . ILE B 1 48 ? -5.805 7.367 16.094 1 78.88 48 ILE B C 1
ATOM 1614 O O . ILE B 1 48 ? -5.379 7.484 17.25 1 78.88 48 ILE B O 1
ATOM 1618 N N . PRO B 1 49 ? -6.809 6.703 15.734 1 75.25 49 PRO B N 1
ATOM 1619 C CA . PRO B 1 49 ? -7.488 5.98 16.812 1 75.25 49 PRO B CA 1
ATOM 1620 C C . PRO B 1 49 ? -6.648 4.84 17.375 1 75.25 49 PRO B C 1
ATOM 1622 O O . PRO B 1 49 ? -6.004 4.109 16.625 1 75.25 49 PRO B O 1
ATOM 1625 N N . LEU B 1 50 ? -6.551 4.746 18.656 1 65.06 50 LEU B N 1
ATOM 1626 C CA . LEU B 1 50 ? -5.914 3.65 19.375 1 65.06 50 LEU B CA 1
ATOM 1627 C C . LEU B 1 50 ? -6.93 2.891 20.219 1 65.06 50 LEU B C 1
ATOM 1629 O O . LEU B 1 50 ? -8.078 3.32 20.359 1 65.06 50 LEU B O 1
ATOM 1633 N N . GLU B 1 51 ? -6.535 1.707 20.688 1 70.44 51 GLU B N 1
ATOM 1634 C CA . GLU B 1 51 ? -7.418 0.921 21.547 1 70.44 51 GLU B CA 1
ATOM 1635 C C . GLU B 1 51 ? -7.945 1.756 22.703 1 70.44 51 GLU B C 1
ATOM 1637 O O . GLU B 1 51 ? -9.133 1.702 23.031 1 70.44 51 GLU B O 1
ATOM 1642 N N . SER B 1 52 ? -6.961 2.396 23.234 1 79.75 52 SER B N 1
ATOM 1643 C CA . SER B 1 52 ? -7.336 3.268 24.344 1 79.75 52 SER B CA 1
ATOM 1644 C C . SER B 1 52 ? -7.02 4.727 24.031 1 79.75 52 SER B C 1
ATOM 1646 O O . SER B 1 52 ? -5.895 5.184 24.234 1 79.75 52 SER B O 1
ATOM 1648 N N . GLY B 1 53 ? -7.934 5.434 23.406 1 81.88 53 GLY B N 1
ATOM 1649 C CA . GLY B 1 53 ? -7.75 6.855 23.141 1 81.88 53 GLY B CA 1
ATOM 1650 C C . GLY B 1 53 ? -7.348 7.148 21.703 1 81.88 53 GLY B C 1
ATOM 1651 O O . GLY B 1 53 ? -7.785 6.461 20.781 1 81.88 53 GLY B O 1
ATOM 1652 N N . GLU B 1 54 ? -6.645 8.344 21.641 1 81.12 54 GLU B N 1
ATOM 1653 C CA . GLU B 1 54 ? -6.23 8.781 20.312 1 81.12 54 GLU B CA 1
ATOM 1654 C C . GLU B 1 54 ? -4.816 9.352 20.328 1 81.12 54 GLU B C 1
ATOM 1656 O O . GLU B 1 54 ? -4.395 9.938 21.344 1 81.12 54 GLU B O 1
ATOM 1661 N N . LEU B 1 55 ? -4.082 8.953 19.359 1 82 55 LEU B N 1
ATOM 1662 C CA . LEU B 1 55 ? -2.775 9.562 19.125 1 82 55 LEU B CA 1
ATOM 1663 C C . LEU B 1 55 ? -2.885 10.734 18.156 1 82 55 LEU B C 1
ATOM 1665 O O . LEU B 1 55 ? -3.469 10.602 17.078 1 82 55 LEU B O 1
ATOM 1669 N N . THR B 1 56 ? -2.377 11.883 18.688 1 89.69 56 THR B N 1
ATOM 1670 C CA . THR B 1 56 ? -2.377 13.062 17.828 1 89.69 56 THR B CA 1
ATOM 1671 C C . THR B 1 56 ? -1.003 13.273 17.188 1 89.69 56 THR B C 1
ATOM 1673 O O . THR B 1 56 ? 0.001 13.375 17.906 1 89.69 56 THR B O 1
ATOM 1676 N N . ILE B 1 57 ? -0.949 13.266 15.922 1 93.62 57 ILE B N 1
ATOM 1677 C CA . ILE B 1 57 ? 0.249 13.617 15.164 1 93.62 57 ILE B CA 1
ATOM 1678 C C . ILE B 1 57 ? 0.149 15.062 14.688 1 93.62 57 ILE B C 1
ATOM 1680 O O . ILE B 1 57 ? -0.862 15.461 14.102 1 93.62 57 ILE B O 1
ATOM 1684 N N . HIS B 1 58 ? 1.166 15.883 14.969 1 95 58 HIS B N 1
ATOM 1685 C CA . HIS B 1 58 ? 1.254 17.266 14.484 1 95 58 HIS B CA 1
ATOM 1686 C C . HIS B 1 58 ? 1.994 17.328 13.156 1 95 58 HIS B C 1
ATOM 1688 O O . HIS B 1 58 ? 3.098 16.797 13.023 1 95 58 HIS B O 1
ATOM 1694 N N . VAL B 1 59 ? 1.393 18 12.227 1 96.88 59 VAL B N 1
ATOM 1695 C CA . VAL B 1 59 ? 1.971 17.984 10.883 1 96.88 59 VAL B CA 1
ATOM 1696 C C . VAL B 1 59 ? 2.24 19.406 10.422 1 96.88 59 VAL B C 1
ATOM 1698 O O . VAL B 1 59 ? 1.34 20.25 10.43 1 96.88 59 VAL B O 1
ATOM 1701 N N . ASP B 1 60 ? 3.48 19.672 10.141 1 97.81 60 ASP B N 1
ATOM 1702 C CA . ASP B 1 60 ? 3.885 20.922 9.492 1 97.81 60 ASP B CA 1
ATOM 1703 C C . ASP B 1 60 ? 4 20.75 7.98 1 97.81 60 ASP B C 1
ATOM 1705 O O . ASP B 1 60 ? 4.82 19.953 7.504 1 97.81 60 ASP B O 1
ATOM 1709 N N . ILE B 1 61 ? 3.176 21.422 7.227 1 97.5 61 ILE B N 1
ATOM 1710 C CA . ILE B 1 61 ? 3.221 21.297 5.773 1 97.5 61 ILE B CA 1
ATOM 1711 C C . ILE B 1 61 ? 3.652 22.625 5.16 1 97.5 61 ILE B C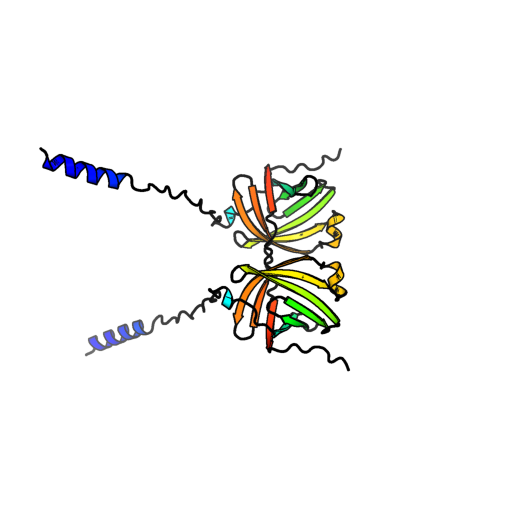 1
ATOM 1713 O O . ILE B 1 61 ? 3.068 23.672 5.453 1 97.5 61 ILE B O 1
ATOM 1717 N N . THR B 1 62 ? 4.676 22.531 4.395 1 96.19 62 THR B N 1
ATOM 1718 C CA . THR B 1 62 ? 5.074 23.609 3.494 1 96.19 62 THR B CA 1
ATOM 1719 C C . THR B 1 62 ? 4.805 23.219 2.041 1 96.19 62 THR B C 1
ATOM 1721 O O . THR B 1 62 ? 4.195 22.188 1.771 1 96.19 62 THR B O 1
ATOM 1724 N N . ASN B 1 63 ? 5.219 24.141 1.108 1 92 63 ASN B N 1
ATOM 1725 C CA . ASN B 1 63 ? 5.027 23.828 -0.304 1 92 63 ASN B CA 1
ATOM 1726 C C . ASN B 1 63 ? 5.836 22.609 -0.725 1 92 63 ASN B C 1
ATOM 1728 O O . ASN B 1 63 ? 5.465 21.906 -1.67 1 92 63 ASN B O 1
ATOM 1732 N N . GLU B 1 64 ? 6.863 22.312 0.084 1 95.5 64 GLU B N 1
ATOM 1733 C CA . GLU B 1 64 ? 7.785 21.281 -0.382 1 95.5 64 GLU B CA 1
ATOM 1734 C C . GLU B 1 64 ? 7.844 20.109 0.591 1 95.5 64 GLU B C 1
ATOM 1736 O O . GLU B 1 64 ? 8.242 19 0.218 1 95.5 64 GLU B O 1
ATOM 1741 N N . PHE B 1 65 ? 7.457 20.391 1.827 1 97.19 65 PHE B N 1
ATOM 1742 C CA . PHE B 1 65 ? 7.719 19.359 2.832 1 97.19 65 PHE B CA 1
ATOM 1743 C C . PHE B 1 65 ? 6.477 19.094 3.668 1 97.19 65 PHE B C 1
ATOM 1745 O O . PHE B 1 65 ? 5.648 19.984 3.867 1 97.19 65 PHE B O 1
ATOM 1752 N N . ALA B 1 66 ? 6.328 17.938 4.055 1 97.88 66 ALA B N 1
ATOM 1753 C CA . ALA B 1 66 ? 5.434 17.516 5.125 1 97.88 66 ALA B CA 1
ATOM 1754 C C . ALA B 1 66 ? 6.211 16.859 6.266 1 97.88 66 ALA B C 1
ATOM 1756 O O . ALA B 1 66 ? 6.891 15.852 6.066 1 97.88 66 ALA B O 1
ATOM 1757 N N . THR B 1 67 ? 6.16 17.438 7.453 1 96.88 67 THR B N 1
ATOM 1758 C CA . THR B 1 67 ? 6.828 16.875 8.625 1 96.88 67 THR B CA 1
ATOM 1759 C C . THR B 1 67 ? 5.809 16.406 9.664 1 96.88 67 THR B C 1
ATOM 1761 O O . THR B 1 67 ? 4.992 17.203 10.133 1 96.88 67 THR B O 1
ATOM 1764 N N . PHE B 1 68 ? 5.824 15.117 9.977 1 94.69 68 PHE B N 1
ATOM 1765 C CA . PHE B 1 68 ? 4.91 14.5 10.93 1 94.69 68 PHE B CA 1
ATOM 1766 C C . PHE B 1 68 ? 5.574 14.344 12.297 1 94.69 68 PHE B C 1
ATOM 1768 O O . PHE B 1 68 ? 6.551 13.609 12.438 1 94.69 68 PHE B O 1
ATOM 1775 N N . HIS B 1 69 ? 5.062 15.031 13.297 1 93 69 HIS B N 1
ATOM 1776 C CA . HIS B 1 69 ? 5.617 15.039 14.648 1 93 69 HIS B CA 1
ATOM 1777 C C . HIS B 1 69 ? 4.734 14.258 15.609 1 93 69 HIS B C 1
ATOM 1779 O O . HIS B 1 69 ? 3.578 14.617 15.836 1 93 69 HIS B O 1
ATOM 1785 N N . ARG B 1 70 ? 5.254 13.219 16.094 1 90.19 70 ARG B N 1
ATOM 1786 C CA . ARG B 1 70 ? 4.594 12.586 17.219 1 90.19 70 ARG B CA 1
ATOM 1787 C C . ARG B 1 70 ? 4.762 13.422 18.484 1 90.19 70 ARG B C 1
ATOM 1789 O O . ARG B 1 70 ? 3.811 13.586 19.25 1 90.19 70 ARG B O 1
ATOM 1796 N N . ILE B 1 71 ? 6.051 13.867 18.688 1 89.06 71 ILE B N 1
ATOM 1797 C CA . ILE B 1 71 ? 6.391 14.906 19.656 1 89.06 71 ILE B CA 1
ATOM 1798 C C . ILE B 1 71 ? 7.039 16.094 18.938 1 89.06 71 ILE B C 1
ATOM 1800 O O . ILE B 1 71 ? 8.07 15.93 18.266 1 89.06 71 ILE B O 1
ATOM 1804 N N . ILE B 1 72 ? 6.402 17.234 19.047 1 93.69 72 ILE B N 1
ATOM 1805 C CA . ILE B 1 72 ? 6.785 18.422 18.281 1 93.69 72 ILE B CA 1
ATOM 1806 C C . ILE B 1 72 ? 8.281 18.672 18.453 1 93.69 72 ILE B C 1
ATOM 1808 O O . ILE B 1 72 ? 8.789 18.75 19.562 1 93.69 72 ILE B O 1
ATOM 1812 N N . ASP B 1 73 ? 9.008 18.703 17.359 1 93.31 73 ASP B N 1
ATOM 1813 C CA . ASP B 1 73 ? 10.406 19.094 17.188 1 93.31 73 ASP B CA 1
ATOM 1814 C C . ASP B 1 73 ? 11.336 18.078 17.844 1 93.31 73 ASP B C 1
ATOM 1816 O O . ASP B 1 73 ? 12.539 18.297 17.953 1 93.31 73 ASP B O 1
ATOM 1820 N N . LYS B 1 74 ? 10.852 17 18.312 1 89.88 74 LYS B N 1
ATOM 1821 C CA . LYS B 1 74 ? 11.68 15.992 18.969 1 89.88 74 LYS B CA 1
ATOM 1822 C C . LYS B 1 74 ? 11.617 14.664 18.219 1 89.88 74 LYS B C 1
ATOM 1824 O O . LYS B 1 74 ? 12.648 14.117 17.812 1 89.88 74 LYS B O 1
ATOM 1829 N N . PHE B 1 75 ? 10.438 14.07 18.094 1 89.44 75 PHE B N 1
ATOM 1830 C CA . PHE B 1 75 ? 10.219 12.812 17.375 1 89.44 75 PHE B CA 1
ATOM 1831 C C . PHE B 1 75 ? 9.375 13.047 16.141 1 89.44 75 PHE B C 1
ATOM 1833 O O . PHE B 1 75 ? 8.156 13.195 16.219 1 89.44 75 PHE B O 1
ATOM 1840 N N . TYR B 1 76 ? 10.055 13.117 14.969 1 92.19 76 TYR B N 1
ATOM 1841 C CA . TYR B 1 76 ? 9.336 13.445 13.742 1 92.19 76 TYR B CA 1
ATOM 1842 C C . TYR B 1 76 ? 9.922 12.703 12.547 1 92.19 76 TYR B C 1
ATOM 1844 O O . TYR B 1 76 ? 10.984 12.094 12.648 1 92.19 76 TYR B O 1
ATOM 1852 N N . VAL B 1 77 ? 9.156 12.648 11.5 1 93.56 77 VAL B N 1
ATOM 1853 C CA . VAL B 1 77 ? 9.586 12.234 10.172 1 93.56 77 VAL B CA 1
ATOM 1854 C C . VAL B 1 77 ? 9.336 13.375 9.18 1 93.56 77 VAL B C 1
ATOM 1856 O O . VAL B 1 77 ? 8.227 13.891 9.078 1 93.56 77 VAL B O 1
ATOM 1859 N N . LYS B 1 78 ? 10.438 13.773 8.469 1 96.25 78 LYS B N 1
ATOM 1860 C CA . LYS B 1 78 ? 10.344 14.805 7.441 1 96.25 78 LYS B CA 1
ATOM 1861 C C . LYS B 1 78 ? 10.305 14.188 6.047 1 96.25 78 LYS B C 1
ATOM 1863 O O . LYS B 1 78 ? 11.156 13.352 5.711 1 96.25 78 LYS B O 1
ATOM 1868 N N . ASN B 1 79 ? 9.359 14.625 5.273 1 96.38 79 ASN B N 1
ATOM 1869 C CA . ASN B 1 79 ? 9.195 14.117 3.914 1 96.38 79 ASN B CA 1
ATOM 1870 C C . ASN B 1 79 ? 9.188 15.25 2.893 1 96.38 79 ASN B C 1
ATOM 1872 O O . ASN B 1 79 ? 8.68 16.344 3.174 1 96.38 79 ASN B O 1
ATOM 1876 N N . LYS B 1 80 ? 9.727 14.984 1.754 1 97.31 80 LYS B N 1
ATOM 1877 C CA . LYS B 1 80 ? 9.469 15.828 0.588 1 97.31 80 LYS B CA 1
ATOM 1878 C C . LYS B 1 80 ? 8.141 15.469 -0.073 1 97.31 80 LYS B C 1
ATOM 1880 O O . LYS B 1 80 ? 7.824 14.289 -0.231 1 97.31 80 LYS B O 1
ATOM 1885 N N . ILE B 1 81 ? 7.387 16.453 -0.38 1 95.94 81 ILE B N 1
ATOM 1886 C CA . ILE B 1 81 ? 6.148 16.266 -1.126 1 95.94 81 ILE B CA 1
ATOM 1887 C C . ILE B 1 81 ? 6.41 16.438 -2.619 1 95.94 81 ILE B C 1
ATOM 1889 O O . ILE B 1 81 ? 6.91 17.484 -3.045 1 95.94 81 ILE B O 1
ATOM 1893 N N . ASN B 1 82 ? 6.102 15.422 -3.414 1 94.38 82 ASN B N 1
ATOM 1894 C CA . ASN B 1 82 ? 6.18 15.492 -4.867 1 94.38 82 ASN B CA 1
ATOM 1895 C C . ASN B 1 82 ? 4.836 15.172 -5.52 1 94.38 82 ASN B C 1
ATOM 1897 O O . ASN B 1 82 ? 4.41 14.016 -5.527 1 94.38 82 ASN B O 1
ATOM 1901 N N . TRP B 1 83 ? 4.172 16.188 -6.027 1 89.31 83 TRP B N 1
ATOM 1902 C CA . TRP B 1 83 ? 2.924 15.969 -6.75 1 89.31 83 TRP B CA 1
ATOM 1903 C C . TRP B 1 83 ? 3.191 15.367 -8.125 1 89.31 83 TRP B C 1
ATOM 1905 O O . TRP B 1 83 ? 3.908 15.961 -8.938 1 89.31 83 TRP B O 1
ATOM 1915 N N . VAL B 1 84 ? 2.705 14.219 -8.305 1 82.88 84 VAL B N 1
ATOM 1916 C CA . VAL B 1 84 ? 2.988 13.484 -9.539 1 82.88 84 VAL B CA 1
ATOM 1917 C C . VAL B 1 84 ? 1.838 13.672 -10.523 1 82.88 84 VAL B C 1
ATOM 1919 O O . VAL B 1 84 ? 2.043 13.641 -11.742 1 82.88 84 VAL B O 1
ATOM 1922 N N . LYS B 1 85 ? 0.606 13.773 -10.07 1 80.44 85 LYS B N 1
ATOM 1923 C CA . LYS B 1 85 ? -0.61 14.086 -10.82 1 80.44 85 LYS B CA 1
ATOM 1924 C C . LYS B 1 85 ? -1.508 15.039 -10.039 1 80.44 85 LYS B C 1
ATOM 1926 O O . LYS B 1 85 ? -1.163 15.461 -8.93 1 80.44 85 LYS B O 1
ATOM 1931 N N . ASP B 1 86 ? -2.541 15.547 -10.469 1 76.88 86 ASP B N 1
ATOM 1932 C CA . ASP B 1 86 ? -3.406 16.562 -9.875 1 76.88 86 ASP B CA 1
ATOM 1933 C C . ASP B 1 86 ? -3.799 16.172 -8.445 1 76.88 86 ASP B C 1
ATOM 1935 O O . ASP B 1 86 ? -3.773 17.016 -7.547 1 76.88 86 ASP B O 1
ATOM 1939 N N . CYS B 1 87 ? -4.043 15.008 -8.164 1 87.56 87 CYS B N 1
ATOM 1940 C CA . CYS B 1 87 ? -4.461 14.641 -6.812 1 87.56 87 CYS B CA 1
ATOM 1941 C C . CYS B 1 87 ? -3.723 13.398 -6.332 1 87.56 87 CYS B C 1
ATOM 1943 O O . CYS B 1 87 ? -4.246 12.633 -5.52 1 87.56 87 CYS B O 1
ATOM 1945 N N . GLU B 1 88 ? -2.543 13.375 -6.941 1 85.88 88 GLU B N 1
ATOM 1946 C CA . GLU B 1 88 ? -1.638 12.305 -6.52 1 85.88 88 GLU B CA 1
ATOM 1947 C C . GLU B 1 88 ? -0.256 12.859 -6.18 1 85.88 88 GLU B C 1
ATOM 1949 O O . GLU B 1 88 ? 0.26 13.734 -6.883 1 85.88 88 GLU B O 1
ATOM 1954 N N . PHE B 1 89 ? 0.225 12.336 -5.109 1 89.38 89 PHE B N 1
ATOM 1955 C CA . PHE B 1 89 ? 1.548 12.789 -4.691 1 89.38 89 PHE B CA 1
ATOM 1956 C C . PHE B 1 89 ? 2.32 11.648 -4.027 1 89.38 89 PHE B C 1
ATOM 1958 O O . PHE B 1 89 ? 1.744 10.617 -3.693 1 89.38 89 PHE B O 1
ATOM 1965 N N . GLU B 1 90 ? 3.59 11.82 -3.963 1 91.31 90 GLU B N 1
ATOM 1966 C CA . GLU B 1 90 ? 4.441 10.922 -3.188 1 91.31 90 GLU B CA 1
ATOM 1967 C C . GLU B 1 90 ? 5.141 11.672 -2.055 1 91.31 90 GLU B C 1
ATOM 1969 O O . GLU B 1 90 ? 5.453 12.859 -2.184 1 91.31 90 GLU B O 1
ATOM 1974 N N . LEU B 1 91 ? 5.305 10.984 -1.001 1 91.94 91 LEU B N 1
ATOM 1975 C CA . LEU B 1 91 ? 6.168 11.43 0.087 1 91.94 91 LEU B CA 1
ATOM 1976 C C . LEU B 1 91 ? 7.492 10.672 0.074 1 91.94 91 LEU B C 1
ATOM 1978 O O . LEU B 1 91 ? 7.508 9.445 0.04 1 91.94 91 LEU B O 1
ATOM 1982 N N . ILE B 1 92 ? 8.547 11.461 0.049 1 89.81 92 ILE B N 1
ATOM 1983 C CA . ILE B 1 92 ? 9.883 10.883 0.128 1 89.81 92 ILE B CA 1
ATOM 1984 C C . ILE B 1 92 ? 10.5 11.195 1.491 1 89.81 92 ILE B C 1
ATOM 1986 O O . ILE B 1 92 ? 10.695 12.359 1.841 1 89.81 92 ILE B O 1
ATOM 1990 N N . THR B 1 93 ? 10.844 10.094 2.225 1 90.38 93 THR B N 1
ATOM 1991 C CA . THR B 1 93 ? 11.391 10.281 3.564 1 90.38 93 THR B CA 1
ATOM 1992 C C . THR B 1 93 ? 12.797 10.883 3.496 1 90.38 93 THR B C 1
ATOM 1994 O O . THR B 1 93 ? 13.68 10.336 2.84 1 90.38 93 THR B O 1
ATOM 1997 N N . LEU B 1 94 ? 12.961 12.008 4.203 1 94.5 94 LEU B N 1
ATOM 1998 C CA . LEU B 1 94 ? 14.242 12.703 4.188 1 94.5 94 LEU B CA 1
ATOM 1999 C C . LEU B 1 94 ? 14.961 12.547 5.527 1 94.5 94 LEU B C 1
ATOM 2001 O O . LEU B 1 94 ? 16.188 12.57 5.578 1 94.5 94 LEU B O 1
ATOM 2005 N N . GLU B 1 95 ? 14.188 12.516 6.621 1 93.88 95 GLU B N 1
ATOM 2006 C CA . GLU B 1 95 ? 14.719 12.477 7.98 1 93.88 95 GLU B CA 1
ATOM 2007 C C . GLU B 1 95 ? 13.797 11.695 8.914 1 93.88 95 GLU B C 1
ATOM 2009 O O . GLU B 1 95 ? 12.57 11.805 8.812 1 93.88 95 GLU B O 1
ATOM 2014 N N . ILE B 1 96 ? 14.344 10.914 9.812 1 89.56 96 ILE B N 1
ATOM 2015 C CA . ILE B 1 96 ? 13.602 10.188 10.836 1 89.56 96 ILE B CA 1
ATOM 2016 C C . ILE B 1 96 ? 14.273 10.391 12.195 1 89.56 96 ILE B C 1
ATOM 2018 O O . ILE B 1 96 ? 15.43 10.016 12.383 1 89.56 96 ILE B O 1
ATOM 2022 N N . THR B 1 97 ? 13.625 10.977 13.109 1 90.44 97 THR B N 1
ATOM 2023 C CA . THR B 1 97 ? 14.164 11.125 14.461 1 90.44 97 THR B CA 1
ATOM 2024 C C . THR B 1 97 ? 13.328 10.336 15.461 1 90.44 97 THR B C 1
ATOM 2026 O O . THR B 1 97 ? 13.703 10.211 16.625 1 90.44 97 THR B O 1
ATOM 2029 N N . ASP B 1 98 ? 12.148 9.867 14.992 1 84.75 98 ASP B N 1
ATOM 2030 C CA . ASP B 1 98 ? 11.273 9.078 15.852 1 84.75 98 ASP B CA 1
ATOM 2031 C C . ASP B 1 98 ? 11.766 7.633 15.961 1 84.75 98 ASP B C 1
ATOM 2033 O O . ASP B 1 98 ? 11.711 6.883 14.984 1 84.75 98 ASP B O 1
ATOM 2037 N N . PRO B 1 99 ? 12.141 7.188 17.047 1 79.75 99 PRO B N 1
ATOM 2038 C CA . PRO B 1 99 ? 12.703 5.84 17.188 1 79.75 99 PRO B CA 1
ATOM 2039 C C . PRO B 1 99 ? 11.695 4.746 16.844 1 79.75 99 PRO B C 1
ATOM 2041 O O . PRO B 1 99 ? 12.094 3.648 16.438 1 79.75 99 PRO B O 1
ATOM 2044 N N . ILE B 1 100 ? 10.391 4.984 17.016 1 74.19 100 ILE B N 1
ATOM 2045 C CA . ILE B 1 100 ? 9.398 3.939 16.781 1 74.19 100 ILE B CA 1
ATOM 2046 C C . ILE B 1 100 ? 9.281 3.646 15.289 1 74.19 100 ILE B C 1
ATOM 2048 O O . ILE B 1 100 ? 8.812 2.58 14.898 1 74.19 100 ILE B O 1
ATOM 2052 N N . LEU B 1 101 ? 9.664 4.617 14.453 1 75.25 101 LEU B N 1
ATOM 2053 C CA . LEU B 1 101 ? 9.523 4.465 13.008 1 75.25 101 LEU B CA 1
ATOM 2054 C C . LEU B 1 101 ? 10.812 3.932 12.391 1 75.25 101 LEU B C 1
ATOM 2056 O O . LEU B 1 101 ? 10.852 3.621 11.195 1 75.25 101 LEU B O 1
ATOM 2060 N N . MET B 1 102 ? 11.891 3.791 13.109 1 68.44 102 MET B N 1
ATOM 2061 C CA . MET B 1 102 ? 13.219 3.506 12.57 1 68.44 102 MET B CA 1
ATOM 2062 C C . MET B 1 102 ? 13.266 2.119 11.938 1 68.44 102 MET B C 1
ATOM 2064 O O . MET B 1 102 ? 14.023 1.887 11 1 68.44 102 MET B O 1
ATOM 2068 N N . ASP B 1 103 ? 12.414 1.216 12.344 1 60.59 103 ASP B N 1
ATOM 2069 C CA . ASP B 1 103 ? 12.453 -0.141 11.805 1 60.59 103 ASP B CA 1
ATOM 2070 C C . ASP B 1 103 ? 11.5 -0.289 10.617 1 60.59 103 ASP B C 1
ATOM 2072 O O . ASP B 1 103 ? 11.617 -1.232 9.836 1 60.59 103 ASP B O 1
ATOM 2076 N N . SER B 1 104 ? 10.609 0.625 10.5 1 60.84 104 SER B N 1
ATOM 2077 C CA . SER B 1 104 ? 9.562 0.459 9.492 1 60.84 104 SER B CA 1
ATOM 2078 C C . SER B 1 104 ? 9.719 1.475 8.367 1 60.84 104 SER B C 1
ATOM 2080 O O . SER B 1 104 ? 9.133 1.312 7.297 1 60.84 104 SER B O 1
ATOM 2082 N N . ASP B 1 105 ? 10.547 2.504 8.578 1 72.44 105 ASP B N 1
ATOM 2083 C CA . ASP B 1 105 ? 10.781 3.553 7.586 1 72.44 105 ASP B CA 1
ATOM 2084 C C . ASP B 1 105 ? 12.281 3.779 7.375 1 72.44 105 ASP B C 1
ATOM 2086 O O . ASP B 1 105 ? 13.102 3.275 8.141 1 72.44 105 ASP B O 1
ATOM 2090 N N . PHE B 1 106 ? 12.609 4.305 6.238 1 76.38 106 PHE B N 1
ATOM 2091 C CA . PHE B 1 106 ? 14.008 4.602 5.922 1 76.38 106 PHE B CA 1
ATOM 2092 C C . PHE B 1 106 ? 14.109 5.82 5.016 1 76.38 106 PHE B C 1
ATOM 2094 O O . PHE B 1 106 ? 13.156 6.156 4.309 1 76.38 106 PHE B O 1
ATOM 2101 N N . ILE B 1 107 ? 15.266 6.551 5.176 1 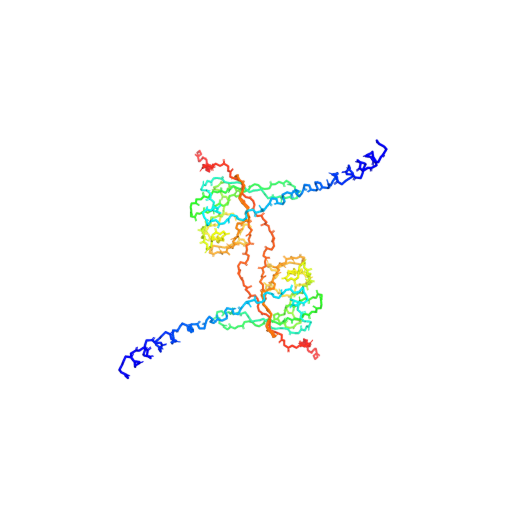83.38 107 ILE B N 1
ATOM 2102 C CA . ILE B 1 107 ? 15.523 7.73 4.355 1 83.38 107 ILE B CA 1
ATOM 2103 C C . ILE B 1 107 ? 15.477 7.352 2.879 1 83.38 107 ILE B C 1
ATOM 2105 O O . ILE B 1 107 ? 16.094 6.371 2.463 1 83.38 107 ILE B O 1
ATOM 2109 N N . GLY B 1 108 ? 14.758 8.016 2.014 1 82.94 108 GLY B N 1
ATOM 2110 C CA . GLY B 1 108 ? 14.594 7.75 0.593 1 82.94 108 GLY B CA 1
ATOM 2111 C C . GLY B 1 108 ? 13.359 6.93 0.279 1 82.94 108 GLY B C 1
ATOM 2112 O O . GLY B 1 108 ? 12.984 6.773 -0.887 1 82.94 108 GLY B O 1
ATOM 2113 N N . ASN B 1 109 ? 12.766 6.387 1.354 1 80.31 109 ASN B N 1
ATOM 2114 C CA . ASN B 1 109 ? 11.516 5.656 1.146 1 80.31 109 ASN B CA 1
ATOM 2115 C C . ASN B 1 109 ? 10.461 6.531 0.469 1 80.31 109 ASN B C 1
ATOM 2117 O O . ASN B 1 109 ? 10.312 7.707 0.81 1 80.31 109 ASN B O 1
ATOM 2121 N N . LYS B 1 110 ? 9.742 5.949 -0.508 1 81.81 110 LYS B N 1
ATOM 2122 C CA . LYS B 1 110 ? 8.672 6.656 -1.208 1 81.81 110 LYS B CA 1
ATOM 2123 C C . LYS B 1 110 ? 7.316 6.016 -0.927 1 81.81 110 LYS B C 1
ATOM 2125 O O . LYS B 1 110 ? 7.164 4.797 -1.041 1 81.81 110 LYS B O 1
ATOM 2130 N N . THR B 1 111 ? 6.426 6.781 -0.486 1 82.06 111 THR B N 1
ATOM 2131 C CA . THR B 1 111 ? 5.035 6.363 -0.333 1 82.06 111 THR B CA 1
ATOM 2132 C C . THR B 1 111 ? 4.117 7.199 -1.225 1 82.06 111 THR B C 1
ATOM 2134 O O . THR B 1 111 ? 4.277 8.414 -1.316 1 82.06 111 THR B O 1
ATOM 2137 N N . HIS B 1 112 ? 3.141 6.609 -1.892 1 83.06 112 HIS B N 1
ATOM 2138 C CA . HIS B 1 112 ? 2.258 7.273 -2.846 1 83.06 112 HIS B CA 1
ATOM 2139 C C . HIS B 1 112 ? 0.851 7.426 -2.277 1 83.06 112 HIS B C 1
ATOM 2141 O O . HIS B 1 112 ? 0.328 6.508 -1.644 1 83.06 112 HIS B O 1
ATOM 2147 N N . TYR B 1 113 ? 0.389 8.625 -2.551 1 85.38 113 TYR B N 1
ATOM 2148 C CA . TYR B 1 113 ? -0.924 8.953 -2.002 1 85.38 113 TYR B CA 1
ATOM 2149 C C . TYR B 1 113 ? -1.813 9.586 -3.062 1 85.38 113 TYR B C 1
ATOM 2151 O O . TYR B 1 113 ? -1.318 10.188 -4.02 1 85.38 113 TYR B O 1
ATOM 2159 N N . ARG B 1 114 ? -3.092 9.453 -2.914 1 82.06 114 ARG B N 1
ATOM 2160 C CA . ARG B 1 114 ? -4.117 10.172 -3.67 1 82.06 114 ARG B CA 1
ATOM 2161 C C . ARG B 1 114 ? -5.066 10.914 -2.736 1 82.06 114 ARG B C 1
ATOM 2163 O O . ARG B 1 114 ? -5.496 10.367 -1.717 1 82.06 114 ARG B O 1
ATOM 2170 N N . VAL B 1 115 ? -5.344 12.117 -3.131 1 84.94 115 VAL B N 1
ATOM 2171 C CA . VAL B 1 115 ? -6.312 12.898 -2.371 1 84.94 115 VAL B CA 1
ATOM 2172 C C . VAL B 1 115 ? -7.715 12.336 -2.588 1 84.94 115 VAL B C 1
ATOM 2174 O O . VAL B 1 115 ? -8.133 12.109 -3.727 1 84.94 115 VAL B O 1
ATOM 2177 N N . LYS B 1 116 ? -8.367 12.094 -1.537 1 80.81 116 LYS B N 1
ATOM 2178 C CA . LYS B 1 116 ? -9.727 11.555 -1.598 1 80.81 116 LYS B CA 1
ATOM 2179 C C . LYS B 1 116 ? -10.766 12.672 -1.494 1 80.81 116 LYS B C 1
ATOM 2181 O O . LYS B 1 116 ? -11.75 12.68 -2.238 1 80.81 116 LYS B O 1
ATOM 2186 N N . GLN B 1 117 ? -10.484 13.555 -0.499 1 81.31 117 GLN B N 1
ATOM 2187 C CA . GLN B 1 117 ? -11.461 14.609 -0.244 1 81.31 117 GLN B CA 1
ATOM 2188 C C . GLN B 1 117 ? -10.812 15.789 0.467 1 81.31 117 GLN B C 1
ATOM 2190 O O . GLN B 1 117 ? -9.953 15.609 1.331 1 81.31 117 GLN B O 1
ATOM 2195 N N . ILE B 1 118 ? -11.266 16.984 0.018 1 86.56 118 ILE B N 1
ATOM 2196 C CA . ILE B 1 118 ? -10.977 18.203 0.763 1 86.56 118 ILE B CA 1
ATOM 2197 C C . ILE B 1 118 ? -12.281 18.938 1.097 1 86.56 118 ILE B C 1
ATOM 2199 O O . ILE B 1 118 ? -13.031 19.312 0.197 1 86.56 118 ILE B O 1
ATOM 2203 N N . LYS B 1 119 ? -12.539 19.016 2.314 1 85.75 119 LYS B N 1
ATOM 2204 C CA . LYS B 1 119 ? -13.719 19.734 2.789 1 85.75 119 LYS B CA 1
ATOM 2205 C C . LYS B 1 119 ? -13.352 20.734 3.891 1 85.75 119 LYS B C 1
ATOM 2207 O O . LYS B 1 119 ? -13 20.328 5 1 85.75 119 LYS B O 1
ATOM 2212 N N . ASP B 1 120 ? -13.492 22.016 3.521 1 88.25 120 ASP B N 1
ATOM 2213 C CA . ASP B 1 120 ? -13.164 23.078 4.465 1 88.25 120 ASP B CA 1
ATOM 2214 C C . ASP B 1 120 ? -11.734 22.938 4.98 1 88.25 120 ASP B C 1
ATOM 2216 O O . ASP B 1 120 ? -10.773 23.141 4.234 1 88.25 120 ASP B O 1
ATOM 2220 N N . THR B 1 121 ? -11.672 22.453 6.238 1 91.75 121 THR B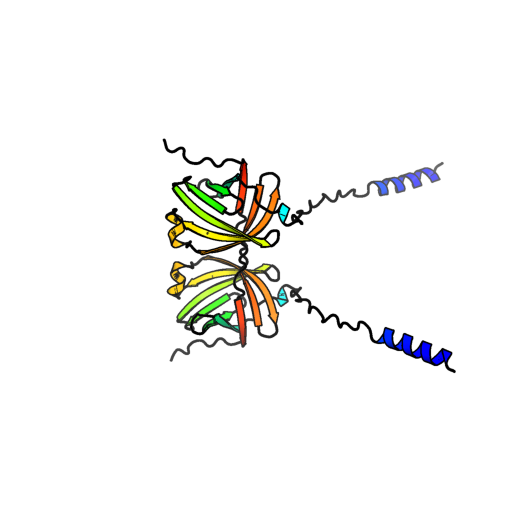 N 1
ATOM 2221 C CA . THR B 1 121 ? -10.352 22.344 6.852 1 91.75 121 THR B CA 1
ATOM 2222 C C . THR B 1 121 ? -9.898 20.891 6.918 1 91.75 121 THR B C 1
ATOM 2224 O O . THR B 1 121 ? -8.828 20.594 7.445 1 91.75 121 THR B O 1
ATOM 2227 N N . LEU B 1 122 ? -10.68 20.031 6.355 1 92.62 122 LEU B N 1
ATOM 2228 C CA . LEU B 1 122 ? -10.383 18.609 6.434 1 92.62 122 LEU B CA 1
ATOM 2229 C C . LEU B 1 122 ? -9.836 18.094 5.105 1 92.62 122 LEU B C 1
ATOM 2231 O O . LEU B 1 122 ? -10.492 18.219 4.07 1 92.62 122 LEU B O 1
ATOM 2235 N N . TYR B 1 123 ? -8.641 17.562 5.176 1 91.62 123 TYR B N 1
ATOM 2236 C CA . TYR B 1 123 ? -7.977 16.953 4.031 1 91.62 123 TYR B CA 1
ATOM 2237 C C . TYR B 1 123 ? -7.879 15.445 4.195 1 91.62 123 TYR B C 1
ATOM 2239 O O . TYR B 1 123 ? -7.301 14.953 5.168 1 91.62 123 TYR B O 1
ATOM 2247 N N . GLN B 1 124 ? -8.414 14.727 3.256 1 87.81 124 GLN B N 1
ATOM 2248 C CA . GLN B 1 124 ? -8.359 13.266 3.311 1 87.81 124 GLN B CA 1
ATOM 2249 C C . GLN B 1 124 ? -7.621 12.695 2.1 1 87.81 124 GLN B C 1
ATOM 2251 O O . GLN B 1 124 ? -7.875 13.109 0.965 1 87.81 124 GLN B O 1
ATOM 2256 N N . TYR B 1 125 ? -6.648 11.859 2.449 1 86.06 125 TYR B N 1
ATOM 2257 C CA . TYR B 1 125 ? -5.906 11.195 1.384 1 86.06 125 TYR B CA 1
ATOM 2258 C C . TYR B 1 125 ? -5.641 9.734 1.73 1 86.06 125 TYR B C 1
ATOM 2260 O O . TYR B 1 125 ? -5.715 9.344 2.896 1 86.06 125 TYR B O 1
ATOM 2268 N N . ALA B 1 126 ? -5.363 8.977 0.724 1 81.81 126 ALA B N 1
ATOM 2269 C CA . ALA B 1 126 ? -5.141 7.547 0.906 1 81.81 126 ALA B CA 1
ATOM 2270 C C . ALA B 1 126 ? -3.869 7.094 0.197 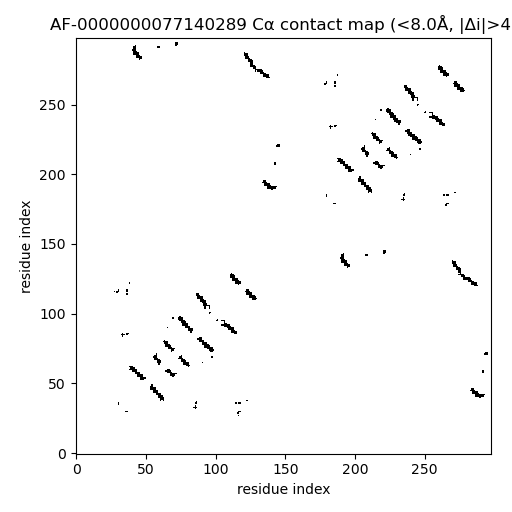1 81.81 126 ALA B C 1
ATOM 2272 O O . ALA B 1 126 ? -3.559 7.57 -0.898 1 81.81 126 ALA B O 1
ATOM 2273 N N . GLU B 1 127 ? -3.156 6.281 0.951 1 79.81 127 GLU B N 1
ATOM 2274 C CA . GLU B 1 127 ? -1.988 5.664 0.33 1 79.81 127 GLU B CA 1
ATOM 2275 C C . GLU B 1 127 ? -2.385 4.832 -0.887 1 79.81 127 GLU B C 1
ATOM 2277 O O . GLU B 1 127 ? -3.379 4.105 -0.849 1 79.81 127 GLU B O 1
ATOM 2282 N N . VAL B 1 128 ? -1.759 5.227 -1.928 1 68.5 128 VAL B N 1
ATOM 2283 C CA . VAL B 1 128 ? -1.976 4.445 -3.139 1 68.5 128 VAL B CA 1
ATOM 2284 C C . VAL B 1 128 ? -0.737 3.602 -3.438 1 68.5 128 VAL B C 1
ATOM 2286 O O . VAL B 1 128 ? 0.392 4.082 -3.314 1 68.5 128 VAL B O 1
ATOM 2289 N N . ASN B 1 129 ? -0.817 2.572 -3.223 1 57.44 129 ASN B N 1
ATOM 2290 C CA . ASN B 1 129 ? 0.309 1.722 -3.596 1 57.44 129 ASN B CA 1
ATOM 2291 C C . ASN B 1 129 ? 0.564 1.755 -5.098 1 57.44 129 ASN B C 1
ATOM 2293 O O . ASN B 1 129 ? -0.266 1.294 -5.883 1 57.44 129 ASN B O 1
ATOM 2297 N N . LYS B 1 130 ? 1.13 3 -5.559 1 51.34 130 LYS B N 1
ATOM 2298 C CA . LYS B 1 130 ? 1.464 2.936 -6.98 1 51.34 130 LYS B CA 1
ATOM 2299 C C . LYS B 1 130 ? 2.207 1.646 -7.312 1 51.34 130 LYS B C 1
ATOM 2301 O O . LYS B 1 130 ? 2.49 1.369 -8.477 1 51.34 130 LYS B O 1
ATOM 2306 N N . GLN B 1 131 ? 2.783 1.208 -6.434 1 49.69 131 GLN B N 1
ATOM 2307 C CA . GLN B 1 131 ? 3.912 0.412 -6.898 1 49.69 131 GLN B CA 1
ATOM 2308 C C . GLN B 1 131 ? 3.461 -0.647 -7.902 1 49.69 131 GLN B C 1
ATOM 2310 O O . GLN B 1 131 ? 2.322 -0.62 -8.367 1 49.69 131 GLN B O 1
ATOM 2315 N N . ASN B 1 132 ? 3.922 -1.778 -7.637 1 57.66 132 ASN B N 1
ATOM 2316 C CA . ASN B 1 132 ? 4.508 -2.996 -8.188 1 57.66 132 ASN B CA 1
ATOM 2317 C C . ASN B 1 132 ? 3.436 -3.941 -8.719 1 57.66 132 ASN B C 1
ATOM 2319 O O . ASN B 1 132 ? 2.578 -4.406 -7.969 1 57.66 132 ASN B O 1
ATOM 2323 N N . VAL B 1 133 ? 3.244 -3.584 -9.938 1 70.44 133 VAL B N 1
ATOM 2324 C CA . VAL B 1 133 ? 2.43 -4.578 -10.625 1 70.44 133 VAL B CA 1
ATOM 2325 C C . VAL B 1 133 ? 3.08 -5.957 -10.5 1 70.44 133 VAL B C 1
ATOM 2327 O O . VAL B 1 133 ? 4.254 -6.129 -10.836 1 70.44 133 VAL B O 1
ATOM 2330 N N . ILE B 1 134 ? 2.33 -6.742 -9.828 1 84.44 134 ILE B N 1
ATOM 2331 C CA . ILE B 1 134 ? 2.758 -8.133 -9.75 1 84.44 134 ILE B CA 1
ATOM 2332 C C . ILE B 1 134 ? 2.219 -8.906 -10.953 1 84.44 134 ILE B C 1
ATOM 2334 O O . ILE B 1 134 ? 1.051 -8.758 -11.32 1 84.44 134 ILE B O 1
ATOM 2338 N N . SER B 1 135 ? 3.078 -9.562 -11.586 1 90.19 135 SER B N 1
ATOM 2339 C CA . SER B 1 135 ? 2.705 -10.375 -12.734 1 90.19 135 SER B CA 1
ATOM 2340 C C . SER B 1 135 ? 2.846 -11.867 -12.422 1 90.19 135 SER B C 1
ATOM 2342 O O . SER B 1 135 ? 3.918 -12.32 -12.023 1 90.19 135 SER B O 1
ATOM 2344 N N . LEU B 1 136 ? 1.718 -12.57 -12.625 1 94.81 136 LEU B N 1
ATOM 2345 C CA . LEU B 1 136 ? 1.729 -14.023 -12.508 1 94.81 136 LEU B CA 1
ATOM 2346 C C . LEU B 1 136 ? 1.533 -14.68 -13.875 1 94.81 136 LEU B C 1
ATOM 2348 O O . LEU B 1 136 ? 0.584 -14.352 -14.594 1 94.81 136 LEU B O 1
ATOM 2352 N N . GLN B 1 137 ? 2.436 -15.531 -14.195 1 95.56 137 GLN B N 1
ATOM 2353 C CA . GLN B 1 137 ? 2.328 -16.312 -15.422 1 95.56 137 GLN B CA 1
ATOM 2354 C C . GLN B 1 137 ? 1.792 -17.703 -15.141 1 95.56 137 GLN B C 1
ATOM 2356 O O . GLN B 1 137 ? 2.453 -18.516 -14.477 1 95.56 137 GLN B O 1
ATOM 2361 N N . PHE B 1 138 ? 0.663 -18.031 -15.727 1 96.38 138 PHE B N 1
ATOM 2362 C CA . PHE B 1 138 ? 0.069 -19.359 -15.555 1 96.38 138 PHE B CA 1
ATOM 2363 C C . PHE B 1 138 ? 0.905 -20.422 -16.266 1 96.38 138 PHE B C 1
ATOM 2365 O O . PHE B 1 138 ? 1.234 -20.266 -17.438 1 96.38 138 PHE B O 1
ATOM 2372 N N . GLN B 1 139 ? 1.209 -21.453 -15.5 1 95.56 139 GLN B N 1
ATOM 2373 C CA . GLN B 1 139 ? 2.074 -22.5 -16.031 1 95.56 139 GLN B CA 1
ATOM 2374 C C . GLN B 1 139 ? 1.283 -23.766 -16.312 1 95.56 139 GLN B C 1
ATOM 2376 O O . GLN B 1 139 ? 1.752 -24.656 -17.047 1 95.56 139 GLN B O 1
ATOM 2381 N N . GLY B 1 140 ? 0.093 -23.953 -15.719 1 95.69 140 GLY B N 1
ATOM 2382 C CA . GLY B 1 140 ? -0.703 -25.156 -15.852 1 95.69 140 GLY B CA 1
ATOM 2383 C C . GLY B 1 140 ? -1.483 -25.5 -14.594 1 95.69 140 GLY B C 1
ATOM 2384 O O . GLY B 1 140 ? -1.392 -24.797 -13.586 1 95.69 140 GLY B O 1
ATOM 2385 N N . LEU B 1 141 ? -2.209 -26.578 -14.625 1 94.88 141 LEU B N 1
ATOM 2386 C CA . LEU B 1 141 ? -3.158 -26.938 -13.57 1 94.88 141 LEU B CA 1
ATOM 2387 C C . LEU B 1 141 ? -2.445 -27.594 -12.391 1 94.88 141 LEU B C 1
ATOM 2389 O O . LEU B 1 141 ? -2.967 -27.609 -11.273 1 94.88 141 LEU B O 1
ATOM 2393 N N . VAL B 1 142 ? -1.209 -28.094 -12.602 1 94.38 142 VAL B N 1
ATOM 2394 C CA . VAL B 1 142 ? -0.558 -28.906 -11.578 1 94.38 142 VAL B CA 1
ATOM 2395 C C . VAL B 1 142 ? 0.645 -28.156 -11.016 1 94.38 142 VAL B C 1
ATOM 2397 O O . VAL B 1 142 ? 1.522 -27.719 -11.758 1 94.38 142 VAL B O 1
ATOM 2400 N N . PHE B 1 143 ? 0.752 -27.938 -9.742 1 95.06 143 PHE B N 1
ATOM 2401 C CA . PHE B 1 143 ? 1.907 -27.391 -9.047 1 95.06 143 PHE B CA 1
ATOM 2402 C C . PHE B 1 143 ? 2.955 -28.469 -8.797 1 95.06 143 PHE B C 1
ATOM 2404 O O . PHE B 1 143 ? 2.623 -29.578 -8.359 1 95.06 143 PHE B O 1
ATOM 2411 N N . PRO B 1 144 ? 4.23 -28.188 -9.023 1 92.62 144 PRO B N 1
ATOM 2412 C CA . PRO B 1 144 ? 5.297 -29.188 -8.922 1 92.62 144 PRO B CA 1
ATOM 2413 C C . PRO B 1 144 ? 5.781 -29.391 -7.492 1 92.62 144 PRO B C 1
ATOM 2415 O O . PRO B 1 144 ? 6.902 -29.016 -7.152 1 92.62 144 PRO B O 1
ATOM 2418 N N . HIS B 1 145 ? 5.031 -30 -6.648 1 90.88 145 HIS B N 1
ATOM 2419 C CA . HIS B 1 145 ? 5.461 -30.281 -5.281 1 90.88 145 HIS B CA 1
ATOM 2420 C C . HIS B 1 145 ? 6.738 -31.109 -5.262 1 90.88 145 HIS B C 1
ATOM 2422 O O . HIS B 1 145 ? 6.977 -31.922 -6.168 1 90.88 145 HIS B O 1
ATOM 2428 N N . ALA B 1 146 ? 7.676 -30.719 -4.461 1 74.62 146 ALA B N 1
ATOM 2429 C CA . ALA B 1 146 ? 8.914 -31.5 -4.328 1 74.62 146 ALA B CA 1
ATOM 2430 C C . ALA B 1 146 ? 8.609 -32.969 -4.016 1 74.62 146 ALA B C 1
ATOM 2432 O O . ALA B 1 146 ? 7.727 -33.25 -3.213 1 74.62 146 ALA B O 1
ATOM 2433 N N . VAL B 1 147 ? 8.82 -33.844 -4.961 1 63.47 147 VAL B N 1
ATOM 2434 C CA . VAL B 1 147 ? 8.68 -35.281 -4.719 1 63.47 147 VAL B CA 1
ATOM 2435 C C . VAL B 1 147 ? 9.539 -35.688 -3.529 1 63.47 147 VAL B C 1
ATOM 2437 O O . VAL B 1 147 ? 10.727 -35.344 -3.461 1 63.47 147 VAL B O 1
ATOM 2440 N N . MET B 1 148 ? 8.992 -35.812 -2.359 1 48.97 148 MET B N 1
ATOM 2441 C CA . MET B 1 148 ? 9.75 -36.5 -1.33 1 48.97 148 MET B CA 1
ATOM 2442 C C . MET B 1 148 ? 10.344 -37.812 -1.879 1 48.97 148 MET B C 1
ATOM 2444 O O . MET B 1 148 ? 9.617 -38.656 -2.406 1 48.97 148 MET B O 1
ATOM 2448 N N . GLU B 1 149 ? 11.555 -37.844 -2.424 1 40.5 149 GLU B N 1
ATOM 2449 C CA . GLU B 1 149 ? 12.188 -39.156 -2.42 1 40.5 149 GLU B CA 1
ATOM 2450 C C . GLU B 1 149 ? 12.32 -39.688 -1 1 40.5 149 GLU B C 1
ATOM 2452 O O . GLU B 1 149 ? 12.562 -38.938 -0.058 1 40.5 149 GLU B O 1
#

pLDDT: mean 73.9, std 23.32, range [22.97, 98.0]

Sequence (298 aa):
MMVIKKFLILCLILAFGIAFEIHSARLFTFPSTTSECRFKPGYYIESIPLESGELTIHVDITNEFATFHRIIDKFYVKNKINWVKDCEFELITLEITDPILMDSDFIGNKTHYRVKQIKDTLYQYAEVNKQNVISLQFQGLVFPHAVMEMMVIKKFLILCLILAFGIAFEIHSARLFTFPSTTSECRFKPGYYIESIPLESGELTIHVDITNEFATFHRIIDKFYVKNKINWVKDCEFELITLEITDPILMDSDFIGNKTHYRVKQIKDTLYQYAEVNKQNVISLQFQGLVFPHAVME

Radius of gyration: 29.43 Å; Cα contacts (8 Å, |Δi|>4): 566; chains: 2; bounding box: 96×68×99 Å

Secondary structure (DSSP, 8-state):
-HHHHHHHHHHHHHHTS---------------SGGGGSPPSEEEEEEEEETTEEEEEEEEE-SSEEEEEEETTTEEEEEEEEEEETTEEEEEEEEE--GGGTTT--TT-EEEEEEEEEETTEEEEEEE----EEEEEEEES--------/--HHHHHHHHHHHHHS----------------SGGGGSPPSEEEEEEEEETTEEEEEEEEE-SSEEEEEEETTTEEEEEEEEEEETTEEEEEEEEE--GGGTTT--TT-EEEEEEEEEETTEEEEEEE----EEEEEEEES--------

Solvent-accessible surface area (backbone atoms only — not comparable to full-atom values): 16826 Å² total; per-residue (Å²): 118,71,72,61,54,57,55,51,56,56,56,54,59,64,68,63,54,79,74,69,71,73,71,73,73,72,66,76,68,60,74,79,58,43,77,68,52,54,82,71,59,16,14,28,40,31,76,41,81,46,97,85,57,68,47,64,33,42,29,43,30,50,94,49,33,42,32,44,14,68,38,71,93,62,24,31,36,35,23,39,53,43,76,78,49,54,43,26,32,33,37,31,29,68,43,76,59,28,74,89,46,58,85,80,53,53,74,67,42,74,49,31,31,31,57,67,44,75,51,97,51,37,38,30,30,25,48,33,48,68,71,60,70,45,52,36,36,56,73,44,71,70,60,83,68,67,72,81,125,121,74,73,62,57,61,60,53,58,60,58,58,62,62,65,69,56,80,77,68,72,74,70,75,74,73,67,77,69,62,73,77,57,44,78,67,52,54,80,71,59,16,16,28,38,30,75,42,81,48,96,84,58,68,47,63,33,42,30,43,30,50,95,48,32,41,31,43,14,68,38,72,94,60,25,31,38,34,22,40,53,44,73,76,49,52,44,28,33,32,38,31,30,68,43,75,57,29,75,87,46,57,87,80,51,52,75,67,41,75,46,33,32,32,57,65,45,74,51,96,50,38,39,29,32,29,50,34,47,69,62,63,70,44,51,36,36,56,74,43,72,69,60,82,68,68,74,82,125

Organism: Leptospira biflexa serovar Patoc (strain Patoc 1 / ATCC 23582 / Paris) (NCBI:txid456481)